Protein AF-A0A2E1Q1R4-F1 (afdb_monomer_lite)

Foldseek 3Di:
DDDDDDDDDDDDDDDDDDDDDDDDQDKAWEAEDEPPQLVCLLVQQAFKAKFLDDAPPDDWDKYWYWYDHDDDDDAPDKDQQTWTFWIWTQPDKDWWDQVNCRNRVHPGDDGSMIIRGIHPIATKGDPHGWMHHDDTDIIGPGVDDDDDDDDPPPPDDDDDDDDPPPDQKDKAADDPSCLVVQLVLCCQQCVVPCCVPPRDDPVVSVVVSVVPDDRVQKIFIGGPNHGFYIWGWDDDDQEIEGADDGGHPVPPPPCSSVVVVLVVLVVSVVVNHKYKYKDFPVPVVVVVSCVVSPWDFPDDDPTITITMDDDDPPPDDD

Secondary structure (DSSP, 8-state):
---------------------PPPP-EEEEEEEETTHHHHHHTTS--EEEESSPPPTT--S-EEEEEESS---STT-EEEEEEEEEEEEEEEEEE--GGGTTTTT-S---TT-EEEEEEEEEE----S-EEEESSEEEEE-TT------SSSSSSS--------TT-S-EEEE--GGGHHHHHHHHHHHHHHHHHHHH---HHHHHHHHHHT--GGGEEEEEETTEEEEEEEEEEETTEEEEEEEEE-GGGTTSSHHHHHHHHHHHHHHHTTPEEEEEEETT-HHHHHHHHHTT-EEEEE-SSEEEEEES--------

pLDDT: mean 77.71, std 22.13, range [20.45, 98.12]

Structure (mmCIF, N/CA/C/O backbone):
data_AF-A0A2E1Q1R4-F1
#
_entry.id   AF-A0A2E1Q1R4-F1
#
loop_
_atom_site.group_PDB
_atom_site.id
_atom_site.type_symbol
_atom_site.label_atom_id
_atom_site.label_alt_id
_atom_site.label_comp_id
_atom_site.label_asym_id
_atom_site.label_entity_id
_atom_site.label_seq_id
_atom_site.pdbx_PDB_ins_code
_atom_site.Cartn_x
_atom_site.Cartn_y
_atom_site.Cartn_z
_atom_site.occupancy
_atom_site.B_iso_or_equiv
_atom_site.auth_seq_id
_atom_site.auth_comp_id
_atom_site.auth_asym_id
_atom_site.auth_atom_id
_atom_site.pdbx_PDB_model_num
ATOM 1 N N . MET A 1 1 ? -1.697 -0.682 36.671 1.00 33.47 1 MET A N 1
ATOM 2 C CA . MET A 1 1 ? -0.495 -1.483 36.984 1.00 33.47 1 MET A CA 1
ATOM 3 C C . MET A 1 1 ? -0.927 -2.912 37.267 1.00 33.47 1 MET A C 1
ATOM 5 O O . MET A 1 1 ? -1.498 -3.128 38.321 1.00 33.47 1 MET A O 1
ATOM 9 N N . GLN A 1 2 ? -0.713 -3.843 36.336 1.00 20.45 2 GLN A N 1
ATOM 10 C CA . GLN A 1 2 ? -0.130 -5.168 36.595 1.00 20.45 2 GLN A CA 1
ATOM 11 C C . GLN A 1 2 ? -0.223 -6.045 35.344 1.00 20.45 2 GLN A C 1
ATOM 13 O O . GLN A 1 2 ? -1.292 -6.335 34.824 1.00 20.45 2 GLN A O 1
ATOM 18 N N . ILE A 1 3 ? 0.962 -6.456 34.914 1.00 24.42 3 ILE A N 1
ATOM 19 C CA . ILE A 1 3 ? 1.255 -7.617 34.086 1.00 24.42 3 ILE A CA 1
ATOM 20 C C . ILE A 1 3 ? 0.929 -8.866 34.925 1.00 24.42 3 ILE A C 1
ATOM 22 O O . ILE A 1 3 ? 1.211 -8.875 36.128 1.00 24.42 3 ILE A O 1
ATOM 26 N N . HIS A 1 4 ? 0.409 -9.933 34.313 1.00 22.77 4 HIS A N 1
ATOM 27 C CA . HIS A 1 4 ? 0.537 -11.281 34.874 1.00 22.77 4 HIS A CA 1
ATOM 28 C C . HIS A 1 4 ? 0.850 -12.320 33.795 1.00 22.77 4 HIS A C 1
ATOM 30 O O . HIS A 1 4 ? 0.216 -12.375 32.746 1.00 22.77 4 HIS A O 1
ATOM 36 N N . ILE A 1 5 ? 1.872 -13.120 34.097 1.00 27.12 5 ILE A N 1
ATOM 37 C CA . ILE A 1 5 ? 2.503 -14.159 33.282 1.00 27.12 5 ILE A CA 1
ATOM 38 C C . ILE A 1 5 ? 2.131 -15.523 33.890 1.00 27.12 5 ILE A C 1
ATOM 40 O O . ILE A 1 5 ? 2.147 -15.669 35.113 1.00 27.12 5 ILE A O 1
ATOM 44 N N . GLY A 1 6 ? 1.914 -16.541 33.049 1.00 21.09 6 GLY A N 1
ATOM 45 C CA . GLY A 1 6 ? 1.923 -17.972 33.409 1.00 21.09 6 GLY A CA 1
ATOM 46 C C . GLY A 1 6 ? 0.583 -18.671 33.135 1.00 21.09 6 GLY A C 1
ATOM 47 O O . GLY A 1 6 ? -0.457 -18.133 33.471 1.00 21.09 6 GLY A O 1
ATOM 48 N N . LYS A 1 7 ? 0.508 -19.898 32.601 1.00 23.61 7 LYS A N 1
ATOM 49 C CA . LYS A 1 7 ? 1.458 -21.019 32.684 1.00 23.61 7 LYS A CA 1
ATOM 50 C C . LYS A 1 7 ? 0.990 -22.202 31.794 1.00 23.61 7 LYS A C 1
ATOM 52 O O . LYS A 1 7 ? -0.208 -22.394 31.643 1.00 23.61 7 LYS A O 1
ATOM 57 N N . ARG A 1 8 ? 1.962 -23.069 31.453 1.00 23.77 8 ARG A N 1
ATOM 58 C CA . ARG A 1 8 ? 1.926 -24.538 31.191 1.00 23.77 8 ARG A CA 1
ATOM 59 C C . ARG A 1 8 ? 1.830 -25.071 29.749 1.00 23.77 8 ARG A C 1
ATOM 61 O O . ARG A 1 8 ? 0.820 -24.967 29.073 1.00 23.77 8 ARG A O 1
ATOM 68 N N . TYR A 1 9 ? 2.908 -25.781 29.403 1.00 24.31 9 TYR A N 1
ATOM 69 C CA . TYR A 1 9 ? 3.020 -26.829 28.392 1.00 24.31 9 TYR A CA 1
ATOM 70 C C . TYR A 1 9 ? 2.041 -27.987 28.644 1.00 24.31 9 TYR A C 1
ATOM 72 O O . TYR A 1 9 ? 1.896 -28.438 29.783 1.00 24.31 9 TYR A O 1
ATOM 80 N N . GLY A 1 10 ? 1.468 -28.510 27.559 1.00 25.05 10 GLY A N 1
ATOM 81 C CA . GLY A 1 10 ? 0.759 -29.785 27.479 1.00 25.05 10 GLY A CA 1
ATOM 82 C C . GLY A 1 10 ? 0.840 -30.320 26.045 1.00 25.05 10 GLY A C 1
ATOM 83 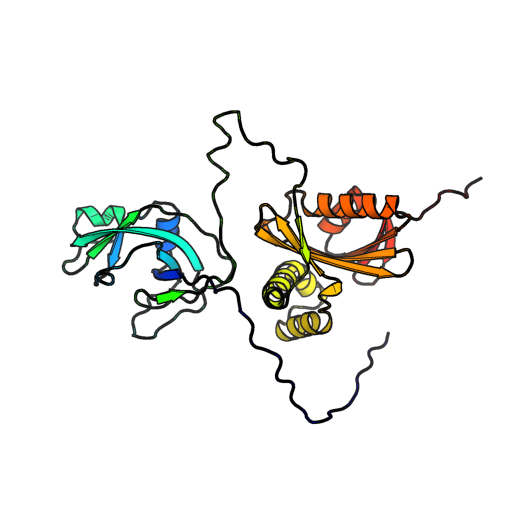O O . GLY A 1 10 ? 0.618 -29.572 25.100 1.00 25.05 10 GLY A O 1
ATOM 84 N N . ASN A 1 11 ? 1.250 -31.579 25.910 1.00 22.41 11 ASN A N 1
ATOM 85 C CA . ASN A 1 11 ? 1.498 -32.308 24.664 1.00 22.41 11 ASN A CA 1
ATOM 86 C C . ASN A 1 11 ? 0.221 -32.661 23.875 1.0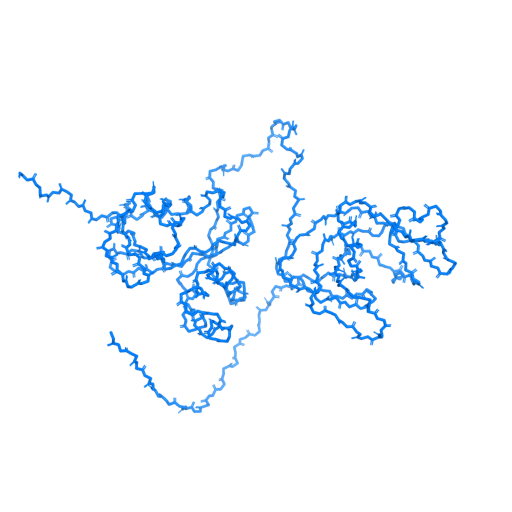0 22.41 11 ASN A C 1
ATOM 88 O O . ASN A 1 11 ? -0.837 -32.831 24.470 1.00 22.41 11 ASN A O 1
ATOM 92 N N . SER A 1 12 ? 0.444 -32.905 22.572 1.00 26.80 12 SER A N 1
ATOM 93 C CA . SER A 1 12 ? -0.227 -33.856 21.656 1.00 26.80 12 SER A CA 1
ATOM 94 C C . SER A 1 12 ? -1.731 -33.706 21.385 1.00 26.80 12 SER A C 1
ATOM 96 O O . SER A 1 12 ? -2.545 -33.952 22.260 1.00 26.80 12 SER A O 1
ATOM 98 N N . GLU A 1 13 ? -2.115 -33.450 20.132 1.00 24.50 13 GLU A N 1
ATOM 99 C CA . GLU A 1 13 ? -2.523 -34.459 19.132 1.00 24.50 13 GLU A CA 1
ATOM 100 C C . GLU A 1 13 ? -2.994 -33.757 17.843 1.00 24.50 13 GLU A C 1
ATOM 102 O O . GLU A 1 13 ? -3.397 -32.595 17.854 1.00 24.50 13 GLU A O 1
ATOM 107 N N . GLY A 1 14 ? -2.830 -34.439 16.708 1.00 28.61 14 GLY A N 1
ATOM 108 C CA . GLY A 1 14 ? -2.994 -33.877 15.373 1.00 28.61 14 GLY A CA 1
ATOM 109 C C . GLY A 1 14 ? -4.435 -33.539 14.995 1.00 28.61 14 GLY A C 1
ATOM 110 O O . GLY A 1 14 ? -5.376 -34.235 15.359 1.00 28.61 14 GLY A O 1
ATOM 111 N N . PHE A 1 15 ? -4.570 -32.510 14.161 1.00 25.53 15 PHE A N 1
ATOM 112 C CA . PHE A 1 15 ? -5.750 -32.291 13.336 1.00 25.53 15 PHE A CA 1
ATOM 113 C C . PHE A 1 15 ? -5.303 -32.154 11.882 1.00 25.53 15 PHE A C 1
ATOM 115 O O . PHE A 1 15 ? -4.688 -31.167 11.488 1.00 25.53 15 PHE A O 1
ATOM 122 N N . ILE A 1 16 ? -5.600 -33.191 11.103 1.00 33.97 16 ILE A N 1
ATOM 123 C CA . ILE A 1 16 ? -5.599 -33.158 9.644 1.00 33.97 16 ILE A CA 1
ATOM 124 C C . ILE A 1 16 ? -6.988 -32.635 9.255 1.00 33.97 16 ILE A C 1
ATOM 126 O O . ILE A 1 16 ? -7.986 -33.323 9.463 1.00 33.97 16 ILE A O 1
ATOM 130 N N . GLY A 1 17 ? -7.048 -31.394 8.772 1.00 28.25 17 GLY A N 1
ATOM 131 C CA . GLY A 1 17 ? -8.226 -30.769 8.160 1.00 28.25 17 GLY A CA 1
ATOM 132 C C . GLY A 1 17 ? -7.993 -30.560 6.659 1.00 28.25 17 GLY A C 1
ATOM 133 O O . GLY A 1 17 ? -6.837 -30.510 6.241 1.00 28.25 17 GLY A O 1
ATOM 134 N N . PRO A 1 18 ? -9.056 -30.514 5.842 1.00 31.44 18 PRO A N 1
ATOM 135 C CA . PRO A 1 18 ? -9.022 -30.957 4.454 1.00 31.44 18 PRO A CA 1
ATOM 136 C C . PRO A 1 18 ? -8.321 -29.965 3.521 1.00 31.44 18 PRO A C 1
ATOM 138 O O . PRO A 1 18 ? -8.512 -28.755 3.613 1.00 31.44 18 PRO A O 1
ATOM 141 N N . GLU A 1 19 ? -7.548 -30.520 2.588 1.00 43.00 19 GLU A N 1
ATOM 142 C CA . GLU A 1 19 ? -7.106 -29.850 1.367 1.00 43.00 19 GLU A CA 1
ATOM 143 C C . GLU A 1 19 ? -8.319 -29.301 0.601 1.00 43.00 19 GLU A C 1
ATOM 145 O O . GLU A 1 19 ? -9.324 -29.997 0.438 1.00 43.00 19 GLU A O 1
ATOM 150 N N . GLY A 1 20 ? -8.228 -28.056 0.126 1.00 30.38 20 GLY A N 1
ATOM 151 C CA . GLY A 1 20 ? -9.322 -27.427 -0.611 1.00 30.38 20 GLY A CA 1
ATOM 152 C C . GLY A 1 20 ? -8.995 -26.040 -1.160 1.00 30.38 20 GLY A C 1
ATOM 153 O O . GLY A 1 20 ? -9.596 -25.065 -0.736 1.00 30.38 20 GLY A O 1
ATOM 154 N N . GLU A 1 21 ? -8.061 -26.005 -2.116 1.00 34.00 21 GLU A N 1
ATOM 155 C CA . GLU A 1 21 ? -7.907 -24.982 -3.170 1.00 34.00 21 GLU A CA 1
ATOM 156 C C . GLU A 1 21 ? -7.459 -23.568 -2.746 1.00 34.00 21 GLU A C 1
ATOM 158 O O . GLU A 1 21 ? -8.229 -22.610 -2.717 1.00 34.00 21 GLU A O 1
ATOM 163 N N . GLY A 1 22 ? -6.147 -23.411 -2.524 1.00 32.84 22 GLY A N 1
ATOM 164 C CA . GLY A 1 22 ? -5.503 -22.097 -2.563 1.00 32.84 22 GLY A CA 1
ATOM 165 C C . GLY A 1 22 ? -5.667 -21.458 -3.946 1.00 32.84 22 GLY A C 1
ATOM 166 O O . GLY A 1 22 ? -5.364 -22.082 -4.969 1.00 32.84 22 GLY A O 1
ATOM 167 N N . LYS A 1 23 ? -6.148 -20.210 -3.987 1.00 39.97 23 LYS A N 1
ATOM 168 C CA . LYS A 1 23 ? -6.134 -19.402 -5.212 1.00 39.97 23 LYS A CA 1
ATOM 169 C C . LYS A 1 23 ? -4.700 -19.357 -5.759 1.00 39.97 23 LYS A C 1
ATOM 171 O O . LYS A 1 23 ? -3.756 -19.221 -4.980 1.00 39.97 23 LYS A O 1
ATOM 176 N N . PRO A 1 24 ? -4.498 -19.482 -7.080 1.00 37.12 24 PRO A N 1
ATOM 177 C CA . PRO A 1 24 ? -3.158 -19.543 -7.637 1.00 37.12 24 PRO A CA 1
ATOM 178 C C . PRO A 1 24 ? -2.435 -18.211 -7.412 1.00 37.12 24 PRO A C 1
ATOM 180 O O . PRO A 1 24 ? -2.848 -17.180 -7.943 1.00 37.12 24 PRO A O 1
ATOM 183 N N . LEU A 1 25 ? -1.339 -18.259 -6.650 1.00 52.53 25 LEU A N 1
ATOM 184 C CA . LEU A 1 25 ? -0.340 -17.193 -6.563 1.00 52.53 25 LEU A CA 1
ATOM 185 C C . LEU A 1 25 ? 0.020 -16.741 -7.985 1.00 52.53 25 LEU A C 1
ATOM 187 O O . LEU A 1 25 ? 0.432 -17.563 -8.815 1.00 52.53 25 LEU A O 1
ATOM 191 N N . MET A 1 26 ? -0.160 -15.453 -8.293 1.00 60.09 26 MET A N 1
ATOM 192 C CA . MET A 1 26 ? 0.209 -14.924 -9.605 1.00 60.09 26 MET A CA 1
ATOM 193 C C . MET A 1 26 ? 1.729 -14.857 -9.717 1.00 60.09 26 MET A C 1
ATOM 195 O O . MET A 1 26 ? 2.380 -13.923 -9.255 1.00 60.09 26 MET A O 1
ATOM 199 N N . LYS A 1 27 ? 2.294 -15.868 -10.371 1.00 78.81 27 LYS A N 1
ATOM 200 C CA . LYS A 1 27 ? 3.712 -15.908 -10.710 1.00 78.81 27 LYS A CA 1
ATOM 201 C C . LYS A 1 27 ? 3.967 -15.142 -11.996 1.00 78.81 27 LYS A C 1
ATOM 203 O O . LYS A 1 27 ? 3.341 -15.412 -13.022 1.00 78.81 27 LYS A O 1
ATOM 208 N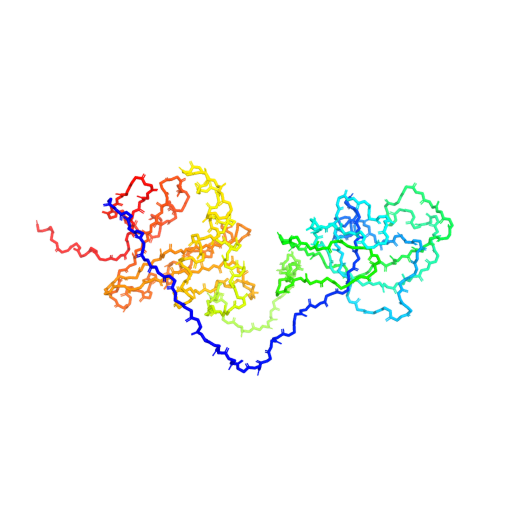 N . TYR A 1 28 ? 4.950 -14.255 -11.961 1.00 87.50 28 TYR A N 1
ATOM 209 C CA . TYR A 1 28 ? 5.414 -13.532 -13.137 1.00 87.50 28 TYR A CA 1
ATOM 210 C C . TYR A 1 28 ? 6.768 -14.066 -13.573 1.00 87.50 28 TYR A C 1
ATOM 212 O O . TYR A 1 28 ? 7.631 -14.367 -12.747 1.00 87.50 28 TYR A O 1
ATOM 220 N N . LYS A 1 29 ? 6.991 -14.147 -14.886 1.00 92.50 29 LYS A N 1
ATOM 221 C CA . LYS A 1 29 ? 8.361 -14.253 -15.383 1.00 92.50 29 LYS A CA 1
ATOM 222 C C . LYS A 1 29 ? 9.045 -12.914 -15.152 1.00 92.50 29 LYS A C 1
ATOM 224 O O . LYS A 1 29 ? 8.480 -11.878 -15.487 1.00 92.50 29 LYS A O 1
ATOM 229 N N . ALA A 1 30 ? 10.239 -12.939 -14.583 1.00 94.62 30 ALA A N 1
ATOM 230 C CA . ALA A 1 30 ? 10.954 -11.755 -14.150 1.00 94.62 30 ALA A CA 1
ATOM 231 C C . ALA A 1 30 ? 12.363 -11.691 -14.730 1.00 94.62 30 ALA A C 1
ATOM 233 O O . ALA A 1 30 ? 12.970 -12.714 -15.047 1.00 94.62 30 ALA A O 1
ATOM 234 N N . LEU A 1 31 ? 12.871 -10.467 -14.850 1.00 96.31 31 LEU A N 1
ATOM 235 C CA . LEU A 1 31 ? 14.230 -10.151 -15.251 1.00 96.31 31 LEU A CA 1
ATOM 236 C C . LEU A 1 31 ? 14.806 -9.114 -14.287 1.00 96.31 31 LEU A C 1
ATOM 238 O O . LEU A 1 31 ? 14.253 -8.023 -14.133 1.00 96.31 31 LEU A O 1
ATOM 242 N N . SER A 1 32 ? 15.945 -9.439 -13.673 1.00 96.25 32 SER A N 1
ATOM 243 C CA . SER A 1 32 ? 16.652 -8.489 -12.814 1.00 96.25 32 SER A CA 1
ATOM 244 C C . SER A 1 32 ? 17.540 -7.536 -13.609 1.00 96.25 32 SER A C 1
ATOM 246 O O . SER A 1 32 ? 18.320 -7.976 -14.462 1.00 96.25 32 SER A O 1
ATOM 248 N N . VAL A 1 33 ? 17.462 -6.241 -13.307 1.00 94.38 33 VAL A N 1
ATOM 249 C CA . VAL A 1 33 ? 18.292 -5.163 -13.867 1.00 94.38 33 VAL A CA 1
ATOM 250 C C . VAL A 1 33 ? 18.935 -4.353 -12.741 1.00 94.38 33 VAL A C 1
ATOM 252 O O . VAL A 1 33 ? 18.364 -4.212 -11.665 1.00 94.38 33 VAL A O 1
ATOM 255 N N . VAL A 1 34 ? 20.117 -3.786 -12.983 1.00 86.94 34 VAL A N 1
ATOM 256 C CA . VAL A 1 34 ? 20.818 -2.996 -11.959 1.00 86.94 34 VAL A CA 1
ATOM 257 C C . VAL A 1 34 ? 20.370 -1.536 -11.999 1.00 86.94 34 VAL A C 1
ATOM 259 O O . VAL A 1 34 ? 20.310 -0.937 -13.074 1.00 86.94 34 VAL A O 1
ATOM 262 N N . TYR A 1 35 ? 20.103 -0.944 -10.835 1.00 84.69 35 TYR A N 1
ATOM 263 C CA . TYR A 1 35 ? 19.777 0.473 -10.695 1.00 84.69 35 TYR A CA 1
ATOM 264 C C . TYR A 1 35 ? 20.824 1.371 -11.383 1.00 84.69 35 TYR A C 1
ATOM 266 O O . TYR A 1 35 ? 22.027 1.149 -11.205 1.00 84.69 35 TYR A O 1
ATOM 274 N N . PRO A 1 36 ? 20.416 2.409 -12.143 1.00 90.94 36 PRO A N 1
ATOM 275 C CA . PRO A 1 36 ? 19.046 2.913 -12.333 1.00 90.94 36 PRO A CA 1
ATOM 276 C C . PRO A 1 36 ? 18.339 2.387 -13.600 1.00 90.94 36 PRO A C 1
ATOM 278 O O . PRO A 1 36 ? 17.463 3.062 -14.145 1.00 90.94 36 PRO A O 1
ATOM 281 N N . ALA A 1 37 ? 18.762 1.252 -14.167 1.00 87.69 37 ALA A N 1
ATOM 282 C CA . ALA A 1 37 ? 18.228 0.775 -15.445 1.00 87.69 37 ALA A CA 1
ATOM 283 C C . ALA A 1 37 ? 16.732 0.431 -15.375 1.00 87.69 37 ALA A C 1
ATOM 285 O O . ALA A 1 37 ? 16.014 0.685 -16.339 1.00 87.69 37 ALA A O 1
ATOM 286 N N . GLY A 1 38 ? 16.254 -0.088 -14.243 1.00 91.50 38 GLY A N 1
ATOM 287 C CA . GLY A 1 38 ? 14.844 -0.402 -14.031 1.00 91.50 38 GLY A CA 1
ATOM 288 C C . GLY A 1 38 ? 13.972 0.850 -13.996 1.00 91.50 38 GLY A C 1
ATOM 289 O O . GLY A 1 38 ? 12.974 0.906 -14.712 1.00 91.50 38 GLY A O 1
ATOM 290 N N . GLN A 1 39 ? 14.391 1.897 -13.276 1.00 86.38 39 GLN A N 1
ATOM 291 C CA . GLN A 1 39 ? 13.703 3.201 -13.297 1.00 86.38 39 GLN A CA 1
ATOM 292 C C . GLN A 1 39 ? 13.667 3.820 -14.699 1.00 86.38 39 GLN A C 1
ATOM 294 O O . GLN A 1 39 ? 12.667 4.413 -15.114 1.00 86.38 39 GLN A O 1
ATOM 299 N N . LYS A 1 40 ? 14.761 3.690 -15.458 1.00 86.06 40 LYS A N 1
ATOM 300 C CA . LYS A 1 40 ? 14.824 4.181 -16.841 1.00 86.06 40 LYS A CA 1
ATOM 301 C C . LYS A 1 40 ? 13.878 3.413 -17.760 1.00 86.06 40 LYS A C 1
ATOM 303 O O . LYS A 1 40 ? 13.274 4.031 -18.630 1.00 86.06 40 LYS A O 1
ATOM 308 N N . ILE A 1 41 ? 13.722 2.103 -17.559 1.00 96.12 41 ILE A N 1
ATOM 309 C CA . ILE A 1 41 ? 12.720 1.307 -18.277 1.00 96.12 41 ILE A CA 1
ATOM 310 C C . ILE A 1 41 ? 11.321 1.784 -17.895 1.00 96.12 41 ILE A C 1
ATOM 312 O O . ILE A 1 41 ? 10.564 2.167 -18.778 1.00 96.12 41 ILE A O 1
ATOM 316 N N . ALA A 1 42 ? 11.006 1.854 -16.598 1.00 90.62 42 ALA A N 1
ATOM 317 C CA . ALA A 1 42 ? 9.693 2.269 -16.106 1.00 90.62 42 ALA A CA 1
ATOM 318 C C . ALA A 1 42 ? 9.285 3.671 -16.599 1.00 90.62 42 ALA A C 1
ATOM 320 O O . ALA A 1 42 ? 8.143 3.891 -16.973 1.00 90.62 42 ALA A O 1
ATOM 321 N N . SER A 1 43 ? 10.219 4.620 -16.675 1.00 82.75 43 SER A N 1
ATOM 322 C CA . SER A 1 43 ? 9.959 5.973 -17.198 1.00 82.75 43 SER A CA 1
ATOM 323 C C . SER A 1 43 ? 9.967 6.084 -18.731 1.00 82.75 43 SER A C 1
ATOM 325 O O . SER A 1 43 ? 9.766 7.177 -19.260 1.00 82.75 43 SER A O 1
ATOM 327 N N . GLY A 1 44 ? 10.232 4.992 -19.456 1.00 89.25 44 GLY A N 1
ATOM 328 C CA . GLY A 1 44 ? 10.339 4.973 -20.918 1.00 89.25 44 GLY A CA 1
ATOM 329 C C . GLY A 1 44 ? 11.629 5.585 -21.480 1.00 89.25 44 GLY A C 1
ATOM 330 O O . GLY A 1 44 ? 11.769 5.700 -22.694 1.00 89.25 44 GLY A O 1
ATOM 331 N N . GLN A 1 45 ? 12.587 5.965 -20.630 1.00 88.38 45 GLN A N 1
ATOM 332 C CA . GLN A 1 45 ? 13.893 6.498 -21.044 1.00 88.38 45 GLN A CA 1
ATOM 333 C C . GLN A 1 45 ? 14.820 5.423 -21.627 1.00 88.38 45 GLN A C 1
ATOM 335 O O . GLN A 1 45 ? 15.705 5.737 -22.419 1.00 88.38 45 GLN A O 1
ATOM 340 N N . LYS A 1 46 ? 14.639 4.164 -21.217 1.00 96.12 46 LYS A N 1
ATOM 341 C CA . LYS A 1 46 ? 15.355 2.995 -21.734 1.00 96.12 46 LYS A CA 1
ATOM 342 C C . LYS A 1 46 ? 14.347 2.041 -22.361 1.00 96.12 46 LYS A C 1
ATOM 344 O O . LYS A 1 46 ? 13.510 1.478 -21.664 1.0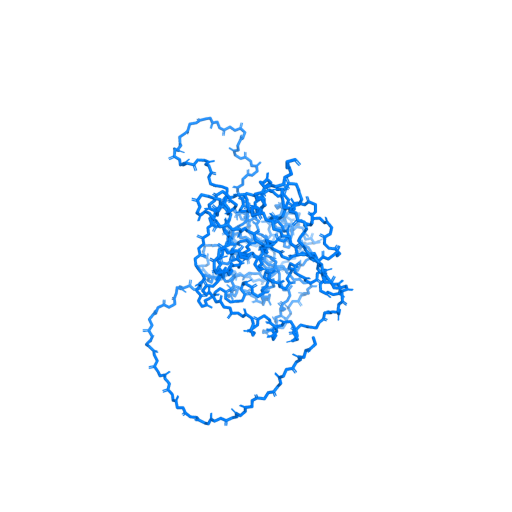0 96.12 46 LYS A O 1
ATOM 349 N N . THR A 1 47 ? 14.447 1.850 -23.669 1.00 97.25 47 THR A N 1
ATOM 350 C CA . THR A 1 47 ? 13.508 1.037 -24.460 1.00 97.25 47 THR A CA 1
ATOM 351 C C . THR A 1 47 ? 14.139 -0.243 -25.001 1.00 97.25 47 THR A C 1
ATOM 353 O O . THR A 1 47 ? 13.431 -1.112 -25.503 1.00 97.25 47 THR A O 1
ATOM 356 N N . ILE A 1 48 ? 15.461 -0.395 -24.870 1.00 97.75 48 ILE A N 1
ATOM 357 C CA . ILE A 1 48 ? 16.185 -1.625 -25.207 1.00 97.75 48 ILE A CA 1
ATOM 358 C C . ILE A 1 48 ? 16.893 -2.156 -23.967 1.00 97.75 48 ILE A C 1
ATOM 360 O O . ILE A 1 48 ? 17.626 -1.425 -23.300 1.00 97.75 48 ILE A O 1
ATOM 364 N N . GLU A 1 49 ? 16.727 -3.442 -23.675 1.00 97.31 49 GLU A N 1
ATOM 365 C CA . GLU A 1 49 ? 17.563 -4.153 -22.711 1.00 97.31 49 GLU A CA 1
ATOM 366 C C . GLU A 1 49 ? 18.645 -4.968 -23.425 1.00 97.31 49 GLU A C 1
ATOM 368 O O . GLU A 1 49 ? 18.369 -5.649 -24.408 1.00 97.31 49 GLU A O 1
ATOM 373 N N . VAL A 1 50 ? 19.891 -4.880 -22.953 1.00 92.81 50 VAL A N 1
ATOM 374 C CA . VAL A 1 50 ? 21.044 -5.519 -23.609 1.00 92.81 50 VAL A CA 1
ATOM 375 C C . VAL A 1 50 ? 21.481 -6.722 -22.791 1.00 92.81 50 VAL A C 1
ATOM 377 O O . VAL A 1 50 ? 21.799 -6.596 -21.607 1.00 92.81 50 VAL A O 1
ATOM 380 N N . ARG A 1 51 ? 21.515 -7.900 -23.417 1.00 92.31 51 ARG A N 1
ATOM 381 C CA . ARG A 1 51 ? 21.905 -9.159 -22.765 1.00 92.31 51 ARG A CA 1
ATOM 382 C C . ARG A 1 51 ? 22.887 -9.933 -23.626 1.00 92.31 51 ARG A C 1
ATOM 384 O O . ARG A 1 51 ? 22.78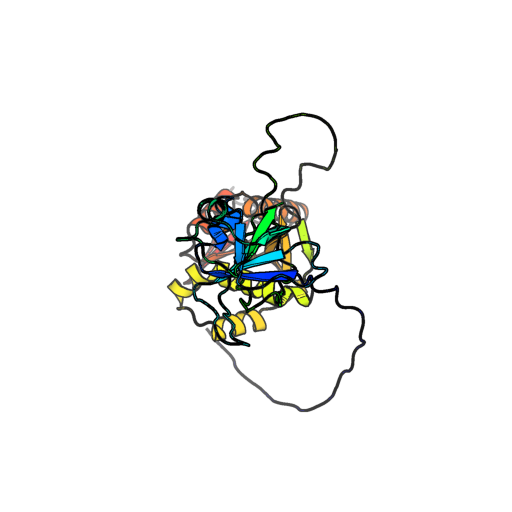9 -9.930 -24.844 1.00 92.31 51 ARG A O 1
ATOM 391 N N . SER A 1 52 ? 23.810 -10.649 -22.992 1.00 87.62 52 SER A N 1
ATOM 392 C CA . SER A 1 52 ? 24.734 -11.572 -23.671 1.00 87.62 52 SER A CA 1
ATOM 393 C C . SER A 1 52 ? 24.076 -12.904 -24.061 1.00 87.62 52 SER A C 1
ATOM 395 O O . SER A 1 52 ? 24.753 -13.852 -24.450 1.00 87.62 52 SER A O 1
ATOM 397 N N . TRP A 1 53 ? 22.757 -13.008 -23.902 1.00 87.62 53 TRP A N 1
ATOM 398 C CA . TRP A 1 53 ? 21.981 -14.220 -24.117 1.00 87.62 53 TRP A CA 1
ATOM 399 C C . TRP A 1 53 ? 20.587 -13.879 -24.650 1.00 87.62 53 TRP A C 1
ATOM 401 O O . TRP A 1 53 ? 20.062 -12.780 -24.445 1.00 87.62 53 TRP A O 1
ATOM 411 N N . MET A 1 54 ? 20.000 -14.837 -25.363 1.00 84.81 54 MET A N 1
ATOM 412 C CA . MET A 1 54 ? 18.645 -14.748 -25.907 1.00 84.81 54 MET A CA 1
ATOM 413 C C . MET A 1 54 ? 17.634 -15.308 -24.902 1.00 84.81 54 MET A C 1
ATOM 415 O O . MET A 1 54 ? 17.952 -16.291 -24.229 1.00 84.81 54 MET A O 1
ATOM 419 N N . PRO A 1 55 ? 16.406 -14.765 -24.822 1.00 83.81 55 PRO A N 1
ATOM 420 C CA . PRO A 1 55 ? 15.371 -15.365 -23.991 1.00 83.81 55 PRO A CA 1
ATOM 421 C C . PRO A 1 55 ? 15.025 -16.780 -24.493 1.00 83.81 55 PRO A C 1
ATOM 423 O O . PRO A 1 55 ? 15.357 -17.139 -25.629 1.00 83.81 55 PRO A O 1
ATOM 426 N N . PRO A 1 56 ? 14.321 -17.594 -23.685 1.00 79.75 56 PRO A N 1
ATOM 427 C CA . PRO A 1 56 ? 13.805 -18.882 -24.134 1.00 79.75 56 PRO A CA 1
ATOM 428 C C . PRO A 1 56 ? 13.042 -18.755 -25.462 1.00 79.75 56 PRO A C 1
ATOM 430 O O . PRO A 1 56 ? 12.278 -17.812 -25.653 1.00 79.75 56 PRO A O 1
ATOM 433 N N . LYS A 1 57 ? 13.218 -19.730 -26.365 1.00 65.88 57 LYS A N 1
ATOM 434 C CA . LYS A 1 57 ? 12.752 -19.702 -27.771 1.00 65.88 57 LYS A CA 1
ATOM 435 C C . LYS A 1 57 ? 11.267 -19.344 -27.972 1.00 65.88 57 LYS A C 1
ATOM 437 O O . LYS A 1 57 ? 10.903 -18.879 -29.045 1.00 65.88 57 LYS A O 1
ATOM 442 N N . TYR A 1 58 ? 10.428 -19.553 -26.958 1.00 65.38 58 TYR A N 1
ATOM 443 C CA . TYR A 1 58 ? 8.985 -19.289 -26.983 1.00 65.38 58 TYR A CA 1
ATOM 444 C C . TYR A 1 58 ? 8.535 -18.365 -25.846 1.00 65.38 58 TYR A C 1
ATOM 446 O O . TYR A 1 58 ? 7.422 -18.498 -25.343 1.00 65.38 58 TYR A O 1
ATOM 454 N N . PHE A 1 59 ? 9.403 -17.458 -25.390 1.00 74.69 59 PHE A N 1
ATOM 455 C CA . PHE A 1 59 ? 9.004 -16.475 -24.392 1.00 74.69 59 PHE A CA 1
ATOM 456 C C . PHE A 1 59 ? 7.916 -15.553 -24.960 1.00 74.69 59 PHE A C 1
ATOM 458 O O . PHE A 1 59 ? 8.109 -14.907 -25.988 1.00 74.69 59 PHE A O 1
ATOM 465 N N . SER A 1 60 ? 6.779 -15.487 -24.275 1.00 76.44 60 SER A N 1
ATOM 466 C CA . SER A 1 60 ? 5.655 -14.622 -24.622 1.00 76.44 60 SER A CA 1
ATOM 467 C C . SER A 1 60 ? 4.934 -14.182 -23.358 1.00 76.44 60 SER A C 1
ATOM 469 O O . SER A 1 60 ? 4.890 -14.937 -22.386 1.00 76.44 60 SER A O 1
ATOM 471 N N . GLY A 1 61 ? 4.302 -13.015 -23.409 1.00 84.44 61 GLY A N 1
ATOM 472 C CA . GLY A 1 61 ? 3.558 -12.460 -22.285 1.00 84.44 61 GLY A CA 1
ATOM 473 C C . GLY A 1 61 ? 4.353 -11.408 -21.524 1.00 84.44 61 GLY A C 1
ATOM 474 O O . GLY A 1 61 ? 5.341 -10.866 -22.024 1.00 84.44 61 GLY A O 1
ATOM 475 N N . ASP A 1 62 ? 3.860 -11.095 -20.334 1.00 90.50 62 ASP A N 1
ATOM 476 C CA . ASP A 1 62 ? 4.391 -10.014 -19.518 1.00 90.50 62 ASP A CA 1
ATOM 477 C C . ASP A 1 62 ? 5.683 -10.450 -18.812 1.00 90.50 62 ASP A C 1
ATOM 479 O O . ASP A 1 62 ? 5.785 -11.553 -18.271 1.00 90.50 62 ASP A O 1
ATOM 483 N N . LEU A 1 63 ? 6.671 -9.559 -18.819 1.00 93.44 63 LEU A N 1
ATOM 484 C CA . LEU A 1 63 ? 7.945 -9.698 -18.134 1.00 93.44 63 LEU A CA 1
ATOM 485 C C . LEU A 1 63 ? 8.027 -8.651 -17.023 1.00 93.44 63 LEU A C 1
ATOM 487 O O . LEU A 1 63 ? 7.969 -7.448 -17.278 1.00 93.44 63 LEU A O 1
ATOM 491 N N . LEU A 1 64 ? 8.186 -9.115 -15.791 1.00 94.12 64 LEU A N 1
ATOM 492 C CA . LEU A 1 64 ? 8.418 -8.274 -14.631 1.00 94.12 64 LEU A CA 1
ATOM 493 C C . LEU A 1 64 ? 9.865 -7.782 -14.611 1.00 94.12 64 LEU A C 1
ATOM 495 O O . LEU A 1 64 ? 10.804 -8.574 -14.601 1.00 94.12 64 LEU A O 1
ATOM 499 N N . ILE A 1 65 ? 10.052 -6.473 -14.545 1.00 96.12 65 ILE A N 1
ATOM 500 C CA . ILE A 1 65 ? 11.357 -5.858 -14.331 1.00 96.12 65 ILE A CA 1
ATOM 501 C C . ILE A 1 65 ? 11.558 -5.678 -12.832 1.00 96.12 65 ILE A C 1
ATOM 503 O O . ILE A 1 65 ? 10.824 -4.928 -12.184 1.00 96.12 65 ILE A O 1
ATOM 507 N N . VAL A 1 66 ? 12.566 -6.366 -12.299 1.00 94.88 66 VAL A N 1
ATOM 508 C CA . VAL A 1 66 ? 12.996 -6.252 -10.903 1.00 94.88 66 VAL A CA 1
ATOM 509 C C . VAL A 1 66 ? 14.324 -5.510 -10.876 1.00 94.88 66 VAL A C 1
ATOM 511 O O . VAL A 1 66 ? 15.312 -5.947 -11.453 1.00 94.88 66 VAL A O 1
ATOM 514 N N . GLU A 1 67 ? 14.360 -4.356 -10.235 1.00 94.12 67 GLU A N 1
ATOM 515 C CA . GLU A 1 67 ? 15.558 -3.547 -10.092 1.00 94.12 67 GLU A CA 1
ATOM 516 C C . GLU A 1 67 ? 16.284 -3.871 -8.789 1.00 94.12 67 GLU A C 1
ATOM 518 O O . GLU A 1 67 ? 15.669 -3.934 -7.729 1.00 94.12 67 GLU A O 1
ATOM 523 N N . ASN A 1 68 ? 17.599 -4.052 -8.847 1.00 90.38 68 ASN A N 1
ATOM 524 C CA . ASN A 1 68 ? 18.424 -4.265 -7.665 1.00 90.38 68 ASN A CA 1
ATOM 525 C C . ASN A 1 68 ? 19.723 -3.441 -7.731 1.00 90.38 68 ASN A C 1
ATOM 527 O O . ASN A 1 68 ? 20.044 -2.842 -8.755 1.00 90.38 68 ASN A O 1
ATOM 531 N N . HIS A 1 69 ? 20.491 -3.374 -6.642 1.00 82.94 69 HIS A N 1
ATOM 532 C CA . HIS A 1 69 ? 21.642 -2.456 -6.546 1.00 82.94 69 HIS A CA 1
ATOM 533 C C . HIS A 1 69 ? 23.001 -3.089 -6.882 1.00 82.94 69 HIS A C 1
ATOM 535 O O . HIS A 1 69 ? 24.033 -2.423 -6.781 1.00 82.94 69 HIS A O 1
ATOM 541 N N . ARG A 1 70 ? 23.035 -4.362 -7.300 1.00 80.00 70 ARG A N 1
ATOM 542 C CA . ARG A 1 70 ? 24.285 -5.067 -7.624 1.00 80.00 70 ARG A CA 1
ATOM 543 C C . ARG A 1 70 ? 24.160 -5.994 -8.826 1.00 80.00 70 ARG A C 1
ATOM 545 O O . ARG A 1 70 ? 23.115 -6.580 -9.077 1.00 80.00 70 ARG A O 1
ATOM 552 N N . PHE A 1 71 ? 25.266 -6.205 -9.530 1.00 75.12 71 PHE A N 1
ATOM 553 C CA . PHE A 1 71 ? 25.323 -7.214 -10.587 1.00 75.12 71 PHE A CA 1
ATOM 554 C C . PHE A 1 71 ? 25.361 -8.619 -9.989 1.00 75.12 71 PHE A C 1
ATOM 556 O O . PHE A 1 71 ? 26.314 -8.947 -9.288 1.00 75.12 71 PHE A O 1
ATOM 563 N N . LEU A 1 72 ? 24.383 -9.451 -10.343 1.00 82.75 72 LEU A N 1
ATOM 564 C CA . LEU A 1 72 ? 24.375 -10.880 -10.030 1.00 82.75 72 LEU A CA 1
ATOM 565 C C . LEU A 1 72 ? 25.205 -11.612 -11.092 1.00 82.75 72 LEU A C 1
ATOM 567 O O . LEU A 1 72 ? 24.800 -11.682 -12.254 1.00 82.75 72 LEU A O 1
ATOM 571 N N . ARG A 1 73 ? 26.392 -12.113 -10.744 1.00 78.81 73 ARG A N 1
ATOM 572 C CA . ARG A 1 73 ? 27.401 -12.647 -11.682 1.00 78.81 73 ARG A CA 1
ATOM 573 C C . ARG A 1 73 ? 27.497 -14.166 -11.669 1.00 78.81 73 ARG A C 1
ATOM 575 O O . ARG A 1 73 ? 27.768 -14.747 -12.719 1.00 78.81 73 ARG A O 1
ATOM 582 N N . MET A 1 74 ? 27.288 -14.797 -10.518 1.00 78.50 74 MET A N 1
ATOM 583 C CA . MET A 1 74 ? 27.452 -16.245 -10.371 1.00 78.50 74 MET A CA 1
ATOM 584 C C . MET A 1 74 ? 26.108 -16.972 -10.470 1.00 78.50 74 MET A C 1
ATOM 586 O O . MET A 1 74 ? 25.115 -16.455 -9.960 1.00 78.50 74 MET A O 1
ATOM 590 N N . PRO A 1 75 ? 26.038 -18.168 -11.084 1.00 78.31 75 PRO A N 1
ATOM 591 C CA . PRO A 1 75 ? 24.824 -18.984 -11.068 1.00 78.31 75 PRO A CA 1
ATOM 592 C C . PRO A 1 75 ? 24.275 -19.166 -9.644 1.00 78.31 75 PRO A C 1
ATOM 594 O O . PRO A 1 75 ? 25.033 -19.451 -8.721 1.00 78.31 75 PRO A O 1
ATOM 597 N N . GLY A 1 76 ? 22.964 -18.984 -9.472 1.00 78.00 76 GLY A N 1
ATOM 598 C CA . GLY A 1 76 ? 22.292 -19.080 -8.170 1.00 78.00 76 GLY A CA 1
ATOM 599 C C . GLY A 1 76 ? 22.412 -17.843 -7.272 1.00 78.00 76 GLY A C 1
ATOM 600 O O . GLY A 1 76 ? 21.816 -17.824 -6.200 1.00 78.00 76 GLY A O 1
ATOM 601 N N . GLU A 1 77 ? 23.140 -16.803 -7.687 1.00 80.69 77 GLU A N 1
ATOM 602 C CA . GLU A 1 77 ? 23.206 -15.545 -6.942 1.00 80.69 77 GLU A CA 1
ATOM 603 C C . GLU A 1 77 ? 21.865 -14.802 -6.991 1.00 80.69 77 GLU A C 1
ATOM 605 O O . GLU A 1 77 ? 21.270 -14.620 -8.058 1.00 80.69 77 GLU A O 1
ATOM 610 N N . THR A 1 78 ? 21.417 -14.348 -5.823 1.00 88.31 78 THR A N 1
ATOM 611 C CA . THR A 1 78 ? 20.165 -13.615 -5.636 1.00 88.31 78 THR A CA 1
ATOM 612 C C . THR A 1 78 ? 20.391 -12.336 -4.839 1.00 88.31 78 THR A C 1
ATOM 614 O O . THR A 1 78 ? 21.432 -12.149 -4.209 1.00 88.31 78 THR A O 1
ATOM 617 N N . ASP A 1 79 ? 19.421 -11.433 -4.860 1.00 81.69 79 ASP A N 1
ATOM 618 C CA . ASP A 1 79 ? 19.358 -10.255 -4.002 1.00 81.69 79 ASP A CA 1
ATOM 619 C C . ASP A 1 79 ? 17.930 -10.115 -3.467 1.00 81.69 79 ASP A C 1
ATOM 621 O O . ASP A 1 79 ? 16.972 -10.000 -4.227 1.00 81.69 79 ASP A O 1
ATOM 625 N N . THR A 1 80 ? 17.784 -10.181 -2.146 1.00 84.38 80 THR A N 1
ATOM 626 C CA . THR A 1 80 ? 16.486 -10.142 -1.458 1.00 84.38 80 THR A CA 1
ATOM 627 C C . THR A 1 80 ? 15.894 -8.736 -1.381 1.00 84.38 80 THR A C 1
ATOM 629 O O . THR A 1 80 ? 14.762 -8.591 -0.939 1.00 84.38 80 THR A O 1
ATOM 632 N N . HIS A 1 81 ? 16.639 -7.708 -1.802 1.00 80.94 81 HIS A N 1
ATOM 633 C CA . HIS A 1 81 ? 16.217 -6.305 -1.784 1.00 80.94 81 HIS A CA 1
ATOM 634 C C . HIS A 1 81 ? 15.908 -5.771 -3.191 1.00 80.94 81 HIS A C 1
ATOM 636 O O . HIS A 1 81 ? 16.023 -4.569 -3.444 1.00 80.94 81 HIS A O 1
ATOM 642 N N . GLY A 1 82 ? 15.564 -6.651 -4.134 1.00 87.69 82 GLY A N 1
ATOM 643 C CA . GLY A 1 82 ? 15.074 -6.225 -5.440 1.00 87.69 82 GLY A CA 1
ATOM 644 C C . GLY A 1 82 ? 13.731 -5.503 -5.318 1.00 87.69 82 GLY A C 1
ATOM 645 O O . GLY A 1 82 ? 12.974 -5.712 -4.375 1.00 87.69 82 GLY A O 1
ATOM 646 N N . HIS A 1 83 ? 13.428 -4.634 -6.271 1.00 88.50 83 HIS A N 1
ATOM 647 C CA . HIS A 1 83 ? 12.199 -3.851 -6.313 1.00 88.50 83 HIS A CA 1
ATOM 648 C C . HIS A 1 83 ? 11.544 -4.040 -7.671 1.00 88.50 83 HIS A C 1
ATOM 650 O O . HIS A 1 83 ? 12.165 -3.807 -8.703 1.00 88.50 83 HIS A O 1
ATOM 656 N N . ALA A 1 84 ? 10.288 -4.465 -7.701 1.00 91.44 84 ALA A N 1
ATOM 657 C CA . ALA A 1 84 ? 9.558 -4.554 -8.956 1.00 91.44 84 ALA A CA 1
ATOM 658 C C . ALA A 1 84 ? 9.164 -3.145 -9.438 1.00 91.44 84 ALA A C 1
ATOM 660 O O . ALA A 1 84 ? 8.561 -2.381 -8.680 1.00 91.44 84 ALA A O 1
ATOM 661 N N . VAL A 1 85 ? 9.529 -2.798 -10.679 1.00 90.88 85 VAL A N 1
ATOM 662 C CA . VAL A 1 85 ? 9.443 -1.416 -11.207 1.00 90.88 85 VAL A CA 1
ATOM 663 C C . VAL A 1 85 ? 8.650 -1.273 -12.504 1.00 90.88 85 VAL A C 1
ATOM 665 O O . VAL A 1 85 ? 8.101 -0.204 -12.763 1.00 90.88 85 VAL A O 1
ATOM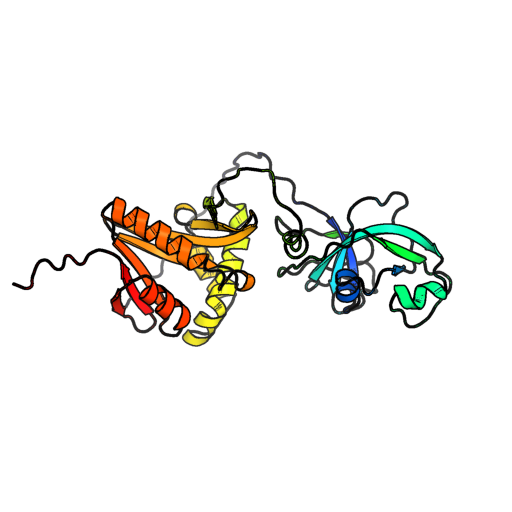 668 N N . ALA A 1 86 ? 8.545 -2.324 -13.321 1.00 93.06 86 ALA A N 1
ATOM 669 C CA . ALA A 1 86 ? 7.650 -2.330 -14.481 1.00 93.06 86 ALA A CA 1
ATOM 670 C C . ALA A 1 86 ? 7.182 -3.746 -14.847 1.00 93.06 86 ALA A C 1
ATOM 672 O O . ALA A 1 86 ? 7.903 -4.714 -14.619 1.00 93.06 86 ALA A O 1
ATOM 673 N N . LEU A 1 87 ? 6.017 -3.857 -15.482 1.00 92.75 87 LEU A N 1
ATOM 674 C CA . LEU A 1 87 ? 5.696 -4.952 -16.399 1.00 92.75 87 LEU A CA 1
ATOM 675 C C . LEU A 1 87 ? 5.973 -4.472 -17.826 1.00 92.75 87 LEU A C 1
ATOM 677 O O . LEU A 1 87 ? 5.611 -3.354 -18.182 1.00 92.75 87 LEU A O 1
ATOM 681 N N . VAL A 1 88 ? 6.617 -5.300 -18.641 1.00 94.81 88 VAL A N 1
ATOM 682 C CA . VAL A 1 88 ? 6.928 -4.995 -20.047 1.00 94.81 88 VAL A CA 1
ATOM 683 C C . VAL A 1 88 ? 6.638 -6.202 -20.930 1.00 94.81 88 VAL A C 1
ATOM 685 O O . VAL A 1 88 ? 6.453 -7.313 -20.436 1.00 94.81 88 VAL A O 1
ATOM 688 N N . ARG A 1 89 ? 6.659 -6.020 -22.247 1.00 92.75 89 ARG A N 1
ATOM 689 C CA . ARG A 1 89 ? 6.695 -7.115 -23.223 1.00 92.75 89 ARG A CA 1
ATOM 690 C C . ARG A 1 89 ? 7.951 -7.030 -24.070 1.00 92.75 89 ARG A C 1
ATOM 692 O O . ARG A 1 89 ? 8.441 -5.943 -24.361 1.00 92.75 89 ARG A O 1
ATOM 699 N N . ILE A 1 90 ? 8.470 -8.187 -24.470 1.00 93.44 90 ILE A N 1
ATOM 700 C CA . ILE A 1 90 ? 9.566 -8.259 -25.438 1.00 93.44 90 ILE A CA 1
ATOM 701 C C . ILE A 1 90 ? 8.944 -8.261 -26.831 1.00 93.44 90 ILE A C 1
ATOM 703 O O . ILE A 1 90 ? 8.372 -9.265 -27.253 1.00 93.44 90 ILE A O 1
ATOM 707 N N . ARG A 1 91 ? 9.076 -7.146 -27.548 1.00 91.12 91 ARG A N 1
ATOM 708 C CA . ARG A 1 91 ? 8.585 -7.003 -28.923 1.00 91.12 91 ARG A CA 1
ATOM 709 C C . ARG A 1 91 ? 9.407 -7.837 -29.896 1.00 91.12 91 ARG A C 1
ATOM 711 O O . ARG A 1 91 ? 8.878 -8.518 -30.773 1.00 91.12 91 ARG A O 1
ATOM 718 N N . LYS A 1 92 ? 10.730 -7.717 -29.783 1.00 92.88 92 LYS A N 1
ATOM 719 C CA . LYS A 1 92 ? 11.696 -8.313 -30.705 1.00 92.88 92 LYS A CA 1
ATOM 720 C C . LYS A 1 92 ? 13.037 -8.506 -30.013 1.00 92.88 92 LYS A C 1
ATOM 722 O O . LYS A 1 92 ? 13.459 -7.666 -29.224 1.00 92.88 92 LYS A O 1
ATOM 727 N N . VAL A 1 93 ? 13.720 -9.592 -30.366 1.00 94.25 93 VAL A N 1
ATOM 728 C CA . VAL A 1 93 ? 15.126 -9.814 -30.016 1.00 94.25 93 VAL A CA 1
ATOM 729 C C . VAL A 1 93 ? 15.941 -9.896 -31.295 1.00 94.25 93 VAL A C 1
ATOM 731 O O . VAL A 1 93 ? 15.558 -10.591 -32.237 1.00 94.25 93 VAL A O 1
ATOM 734 N N . ARG A 1 94 ? 17.049 -9.163 -31.343 1.00 95.50 94 ARG A N 1
ATOM 735 C CA . ARG A 1 94 ? 17.990 -9.140 -32.471 1.00 95.50 94 ARG A CA 1
ATOM 736 C C . ARG A 1 94 ? 19.403 -8.873 -31.973 1.00 95.50 94 ARG A C 1
ATOM 738 O O . ARG A 1 94 ? 19.592 -8.581 -30.796 1.00 95.50 94 ARG A O 1
ATOM 745 N N . GLU A 1 95 ? 20.384 -8.975 -32.859 1.00 97.00 95 GLU A N 1
ATOM 746 C CA . GLU A 1 95 ? 21.758 -8.580 -32.545 1.00 97.00 95 GLU A CA 1
ATOM 747 C C . GLU A 1 95 ? 21.811 -7.114 -32.091 1.00 97.00 95 GLU A C 1
ATOM 749 O O . GLU A 1 95 ? 21.090 -6.256 -32.615 1.00 97.00 95 GLU A O 1
ATOM 754 N N . TYR A 1 96 ? 22.637 -6.860 -31.077 1.00 96.06 96 TYR A N 1
ATOM 755 C CA . TYR A 1 96 ? 22.920 -5.521 -30.579 1.00 96.06 96 TYR A CA 1
ATOM 756 C C . TYR A 1 96 ? 23.782 -4.767 -31.591 1.00 96.06 96 TYR A C 1
ATOM 758 O O . TYR A 1 96 ? 24.767 -5.305 -32.097 1.00 96.06 96 TYR A O 1
ATOM 766 N N . THR A 1 97 ? 23.415 -3.522 -31.880 1.00 96.94 97 THR A N 1
ATOM 767 C CA . THR A 1 97 ? 24.073 -2.657 -32.873 1.00 96.94 97 THR A CA 1
ATOM 768 C C . THR A 1 97 ? 24.450 -1.307 -32.260 1.00 96.94 97 THR A C 1
ATOM 770 O O . THR A 1 97 ? 23.994 -0.966 -31.169 1.00 96.94 97 THR A O 1
ATOM 773 N N . GLU A 1 98 ? 25.273 -0.510 -32.946 1.00 96.19 98 GLU A N 1
ATOM 774 C CA . GLU A 1 98 ? 25.645 0.834 -32.470 1.00 96.19 98 GLU A CA 1
ATOM 775 C C . GLU A 1 98 ? 24.439 1.772 -32.305 1.00 96.19 98 GLU A C 1
ATOM 777 O O . GLU A 1 98 ? 24.411 2.588 -31.384 1.00 96.19 98 GLU A O 1
ATOM 782 N N . GLU A 1 99 ? 23.404 1.613 -33.134 1.00 97.00 99 GLU A N 1
ATOM 783 C CA . GLU A 1 99 ? 22.170 2.407 -33.054 1.00 97.00 99 GLU A CA 1
ATOM 784 C C . GLU A 1 99 ? 21.404 2.176 -31.742 1.00 97.00 99 GLU A C 1
ATOM 786 O O . GLU A 1 99 ? 20.668 3.048 -31.276 1.00 97.00 99 GLU A O 1
ATOM 791 N N . ASP A 1 100 ? 21.617 1.023 -31.105 1.00 97.06 100 ASP A N 1
ATOM 792 C CA . ASP A 1 100 ? 20.925 0.622 -29.883 1.00 97.06 100 ASP A CA 1
ATOM 793 C C . ASP A 1 100 ? 21.553 1.211 -28.614 1.00 97.06 100 ASP A C 1
ATOM 795 O O . ASP A 1 100 ? 20.924 1.171 -27.556 1.00 97.06 100 ASP A O 1
ATOM 799 N N . VAL A 1 101 ? 22.764 1.783 -28.689 1.00 90.56 101 VAL A N 1
ATOM 800 C CA . VAL A 1 101 ? 23.494 2.315 -27.521 1.00 90.56 101 VAL A CA 1
ATOM 801 C C . VAL A 1 101 ? 22.657 3.359 -26.778 1.00 90.56 101 VAL A C 1
ATOM 803 O O . VAL A 1 101 ? 22.505 3.286 -25.555 1.00 90.56 101 VAL A O 1
ATOM 806 N N . ASN A 1 102 ? 22.055 4.293 -27.521 1.00 92.75 102 ASN A N 1
ATOM 807 C CA . ASN A 1 102 ? 21.226 5.358 -26.959 1.00 92.75 102 ASN A CA 1
ATOM 808 C C . ASN A 1 102 ? 19.897 4.820 -26.379 1.00 92.75 102 ASN A C 1
ATOM 810 O O . ASN A 1 102 ? 19.666 5.039 -25.188 1.00 92.75 102 ASN A O 1
ATOM 814 N N . PRO A 1 103 ? 19.055 4.069 -27.127 1.00 95.06 103 PRO A N 1
ATOM 815 C CA . PRO A 1 103 ? 17.842 3.439 -26.584 1.00 95.06 103 PRO A CA 1
ATOM 816 C C . PRO A 1 103 ? 18.086 2.492 -25.400 1.00 95.06 103 PRO A C 1
ATOM 818 O O . PRO A 1 103 ? 17.219 2.328 -24.539 1.00 95.06 103 PRO A O 1
ATOM 821 N N . ALA A 1 104 ? 19.262 1.862 -25.338 1.00 92.06 104 ALA A N 1
ATOM 822 C CA . ALA A 1 104 ? 19.658 1.008 -24.227 1.00 92.06 104 ALA A CA 1
ATOM 823 C C . ALA A 1 104 ? 20.202 1.782 -23.022 1.00 92.06 104 ALA A C 1
ATOM 825 O O . ALA A 1 104 ? 20.396 1.198 -21.948 1.00 92.06 104 ALA A O 1
ATOM 826 N N . THR A 1 105 ? 20.467 3.082 -23.169 1.00 91.00 105 THR A N 1
ATOM 827 C CA . THR A 1 105 ? 21.231 3.897 -22.213 1.00 91.00 105 THR A CA 1
ATOM 828 C C . THR A 1 105 ? 22.574 3.248 -21.842 1.00 91.00 105 THR A C 1
ATOM 830 O O . THR A 1 105 ? 23.020 3.306 -20.694 1.00 91.00 105 THR A O 1
ATOM 833 N N . ALA A 1 106 ? 23.183 2.561 -22.810 1.00 81.25 106 ALA A N 1
ATOM 834 C CA . ALA A 1 106 ? 24.440 1.846 -22.659 1.00 81.25 106 ALA A CA 1
ATOM 835 C C . ALA A 1 106 ? 25.632 2.785 -22.889 1.00 81.25 106 ALA A C 1
ATOM 837 O O . ALA A 1 106 ? 25.506 3.846 -23.493 1.00 81.25 106 ALA A O 1
ATOM 838 N N . SER A 1 107 ? 26.813 2.395 -22.408 1.00 78.88 107 SER A N 1
ATOM 839 C CA . SER A 1 107 ? 28.039 3.179 -22.605 1.00 78.88 107 SER A CA 1
ATOM 840 C C . SER A 1 107 ? 28.699 2.941 -23.961 1.00 78.88 107 SER A C 1
ATOM 842 O O . SER A 1 107 ? 29.410 3.815 -24.450 1.00 78.88 107 SER A O 1
ATOM 844 N N . ARG A 1 108 ? 28.510 1.754 -24.547 1.00 81.94 108 ARG A N 1
ATOM 845 C CA . ARG A 1 108 ? 29.083 1.368 -25.838 1.00 81.94 108 ARG A CA 1
ATOM 846 C C . ARG A 1 108 ? 28.349 0.186 -26.458 1.00 81.94 108 ARG A C 1
ATOM 848 O O . ARG A 1 108 ? 27.591 -0.518 -25.783 1.00 81.94 108 ARG A O 1
ATOM 855 N N . TRP A 1 109 ? 28.642 -0.043 -27.728 1.00 91.00 109 TRP A N 1
ATOM 856 C CA . TRP A 1 109 ? 28.312 -1.267 -28.439 1.00 91.00 109 TRP A CA 1
ATOM 857 C C . TRP A 1 109 ? 29.391 -2.345 -28.241 1.00 91.00 109 TRP A C 1
ATOM 859 O O . TRP A 1 109 ? 30.560 -2.018 -28.022 1.00 91.00 109 TRP A O 1
ATOM 869 N N . ASP A 1 110 ? 28.985 -3.617 -28.276 1.00 76.94 110 ASP A N 1
ATOM 870 C CA . ASP A 1 110 ? 29.880 -4.779 -28.268 1.00 76.94 110 ASP A CA 1
ATOM 871 C C . ASP A 1 110 ? 29.219 -5.964 -28.996 1.00 76.94 110 ASP A C 1
ATOM 873 O O . ASP A 1 110 ? 28.014 -6.201 -28.862 1.00 76.94 110 ASP A O 1
ATOM 877 N N . SER A 1 111 ? 30.006 -6.711 -29.768 1.00 87.06 111 SER A N 1
ATOM 878 C CA . SER A 1 111 ? 29.525 -7.873 -30.522 1.00 87.06 111 SER A CA 1
ATOM 879 C C . SER A 1 111 ? 29.213 -9.058 -29.597 1.00 87.06 111 SER A C 1
ATOM 881 O O . SER A 1 111 ? 29.806 -9.204 -28.530 1.00 87.06 111 SER A O 1
ATOM 883 N N . GLY A 1 112 ? 28.276 -9.926 -29.992 1.00 87.88 112 GLY A N 1
ATOM 884 C CA . GLY A 1 112 ? 27.862 -11.079 -29.175 1.00 87.88 112 GLY A CA 1
ATOM 885 C C . GLY A 1 112 ? 26.811 -10.765 -28.099 1.00 87.88 112 GLY A C 1
ATOM 886 O O . GLY A 1 112 ? 26.473 -11.639 -27.301 1.00 87.88 112 GLY A O 1
ATOM 887 N N . TYR A 1 113 ? 26.270 -9.544 -28.093 1.00 91.69 113 TYR A N 1
ATOM 888 C CA . TYR A 1 113 ? 25.114 -9.148 -27.289 1.00 91.69 113 TYR A CA 1
ATOM 889 C C . TYR A 1 113 ? 23.852 -9.024 -28.152 1.00 91.69 113 TYR A C 1
ATOM 891 O O . TYR A 1 113 ? 23.912 -8.868 -29.372 1.00 91.69 113 TYR A O 1
ATOM 899 N N . TYR A 1 114 ? 22.699 -9.063 -27.493 1.00 93.62 114 TYR A N 1
ATOM 900 C CA . TYR A 1 114 ? 21.378 -8.987 -28.102 1.00 93.62 114 TYR A CA 1
ATOM 901 C C . TYR A 1 114 ? 20.588 -7.806 -27.541 1.00 93.62 114 TYR A C 1
ATOM 903 O O . TYR A 1 114 ? 20.568 -7.584 -26.328 1.00 93.62 114 TYR A O 1
ATOM 911 N N . SER A 1 115 ? 19.893 -7.103 -28.433 1.00 97.19 115 SER A N 1
ATOM 912 C CA . SER A 1 115 ? 18.905 -6.071 -28.127 1.00 97.19 115 SER A CA 1
ATOM 913 C C . SER A 1 115 ? 17.547 -6.710 -27.901 1.00 97.19 115 SER A C 1
ATOM 915 O O . SER A 1 115 ? 16.980 -7.311 -28.815 1.00 97.19 115 SER A O 1
ATOM 917 N N . TRP A 1 116 ? 17.021 -6.566 -26.692 1.00 96.81 116 TRP A N 1
ATOM 918 C CA . TRP A 1 116 ? 15.651 -6.911 -26.341 1.00 96.81 116 TRP A CA 1
ATOM 919 C C . TRP A 1 116 ? 14.823 -5.627 -26.415 1.00 96.81 116 TRP A C 1
ATOM 921 O O . TRP A 1 116 ? 14.907 -4.780 -25.526 1.00 96.81 116 TRP A O 1
ATOM 931 N N . GLU A 1 117 ? 14.062 -5.454 -27.495 1.00 96.88 117 GLU A N 1
ATOM 932 C CA . GLU A 1 117 ? 13.168 -4.306 -27.668 1.00 96.88 117 GLU A CA 1
ATOM 933 C C . GLU A 1 117 ? 11.972 -4.447 -26.720 1.00 96.88 117 GLU A C 1
ATOM 935 O O . GLU A 1 117 ? 11.207 -5.412 -26.822 1.00 96.88 117 GLU A O 1
ATOM 940 N N . LEU A 1 118 ? 11.826 -3.497 -25.795 1.00 96.81 118 LEU A N 1
ATOM 941 C CA . LEU A 1 118 ? 10.763 -3.480 -24.796 1.00 96.81 118 LEU A CA 1
ATOM 942 C C . LEU A 1 118 ? 9.575 -2.654 -25.299 1.00 96.81 118 LEU A C 1
ATOM 944 O O . LEU A 1 118 ? 9.740 -1.541 -25.796 1.00 96.81 118 LEU A O 1
ATOM 948 N N . GLU A 1 119 ? 8.368 -3.184 -25.132 1.00 92.44 119 GLU A N 1
ATOM 949 C CA . GLU A 1 119 ? 7.108 -2.502 -25.433 1.00 92.44 119 GLU A CA 1
ATOM 950 C C . GLU A 1 119 ? 6.094 -2.684 -24.298 1.00 92.44 119 GLU A C 1
ATOM 952 O O . GLU A 1 119 ? 6.342 -3.433 -23.353 1.00 92.44 119 GLU A O 1
ATOM 957 N N . ASP A 1 120 ? 4.951 -1.994 -24.391 1.00 91.75 120 ASP A N 1
ATOM 958 C CA . ASP A 1 120 ? 3.861 -2.074 -23.403 1.00 91.75 120 ASP A CA 1
ATOM 959 C C . ASP A 1 120 ? 4.356 -1.890 -21.955 1.00 91.75 120 ASP A C 1
ATOM 961 O O . ASP A 1 120 ? 3.992 -2.631 -21.038 1.00 91.75 120 ASP A O 1
ATOM 965 N N . VAL A 1 121 ? 5.247 -0.908 -21.768 1.00 90.69 121 VAL A N 1
ATOM 966 C CA . VAL A 1 121 ? 5.824 -0.591 -20.463 1.00 90.69 121 VAL A CA 1
ATOM 967 C C . VAL A 1 121 ? 4.724 -0.067 -19.549 1.00 90.69 121 VAL A C 1
ATOM 969 O O . VAL A 1 121 ? 4.156 1.002 -19.771 1.00 90.69 121 VAL A O 1
ATOM 972 N N . ARG A 1 122 ? 4.454 -0.829 -18.495 1.00 90.19 122 ARG A N 1
ATOM 973 C CA . ARG A 1 122 ? 3.523 -0.512 -17.419 1.00 90.19 122 ARG A CA 1
ATOM 974 C C . ARG A 1 122 ? 4.330 -0.326 -16.141 1.00 90.19 122 ARG A C 1
ATOM 976 O O . ARG A 1 122 ? 4.763 -1.326 -15.564 1.00 90.19 122 ARG A O 1
ATOM 983 N N . PRO A 1 123 ? 4.578 0.920 -15.710 1.00 85.56 123 PRO A N 1
ATOM 984 C CA . PRO A 1 123 ? 5.257 1.181 -14.451 1.00 85.56 123 PRO A CA 1
ATOM 985 C C . PRO A 1 123 ? 4.501 0.515 -13.307 1.00 85.56 123 PRO A C 1
ATOM 987 O O . PRO A 1 123 ? 3.274 0.541 -13.264 1.00 85.56 123 PRO A O 1
ATOM 990 N N . ILE A 1 124 ? 5.230 -0.069 -12.368 1.00 81.00 124 ILE A N 1
ATOM 991 C CA . ILE A 1 124 ? 4.659 -0.598 -11.133 1.00 81.00 124 ILE A CA 1
ATOM 992 C C . ILE A 1 124 ? 5.421 -0.012 -9.956 1.00 81.00 124 ILE A C 1
ATOM 994 O O . ILE A 1 124 ? 6.605 0.307 -10.047 1.00 81.00 124 ILE A O 1
ATOM 998 N N . ARG A 1 125 ? 4.730 0.138 -8.831 1.00 68.44 125 ARG A N 1
ATOM 999 C CA . ARG A 1 125 ? 5.369 0.457 -7.559 1.00 68.44 125 ARG A CA 1
ATOM 1000 C C . ARG A 1 125 ? 5.095 -0.686 -6.601 1.00 68.44 125 ARG A C 1
ATOM 1002 O O . ARG A 1 125 ? 3.945 -0.919 -6.238 1.00 68.44 125 ARG A O 1
ATOM 1009 N N . SER A 1 126 ? 6.155 -1.388 -6.226 1.00 67.12 126 SER A N 1
ATOM 1010 C CA . SER A 1 126 ? 6.141 -2.353 -5.134 1.00 67.12 126 SER A CA 1
ATOM 1011 C C . SER A 1 126 ? 6.903 -1.773 -3.955 1.00 67.12 126 SER A C 1
ATOM 1013 O O . SER A 1 126 ? 8.075 -1.432 -4.096 1.00 67.12 126 SER A O 1
ATOM 1015 N N . ASP A 1 127 ? 6.248 -1.701 -2.798 1.00 62.25 127 ASP A N 1
ATOM 1016 C CA . ASP A 1 127 ? 6.917 -1.400 -1.525 1.00 62.25 127 ASP A CA 1
ATOM 1017 C C . ASP A 1 127 ? 7.404 -2.690 -0.831 1.00 62.25 127 ASP A C 1
ATOM 1019 O O . ASP A 1 127 ? 8.033 -2.630 0.223 1.00 62.25 127 ASP A O 1
ATOM 1023 N N . ILE A 1 128 ? 7.110 -3.858 -1.418 1.00 70.19 128 ILE A N 1
ATOM 1024 C CA . ILE A 1 128 ? 7.568 -5.164 -0.942 1.00 70.19 128 ILE A CA 1
ATOM 1025 C C . ILE A 1 128 ? 8.820 -5.550 -1.739 1.00 70.19 128 ILE A C 1
ATOM 1027 O O . ILE A 1 128 ? 8.766 -5.535 -2.979 1.00 70.19 128 ILE A O 1
ATOM 1031 N N . PRO A 1 129 ? 9.927 -5.905 -1.061 1.00 80.81 129 PRO A N 1
ATOM 1032 C CA . PRO A 1 129 ? 11.099 -6.451 -1.720 1.00 80.81 129 PRO A CA 1
ATOM 1033 C C . PRO A 1 129 ? 10.761 -7.725 -2.495 1.00 80.81 129 PRO A C 1
ATOM 1035 O O . PRO A 1 129 ? 10.119 -8.638 -1.983 1.00 80.81 129 PRO A O 1
ATOM 1038 N N . VAL A 1 130 ? 11.227 -7.790 -3.735 1.00 87.12 130 VAL A N 1
ATOM 1039 C CA . VAL A 1 130 ? 11.081 -8.939 -4.625 1.00 87.12 130 VAL A CA 1
ATOM 1040 C C . VAL A 1 130 ? 12.461 -9.525 -4.854 1.00 87.12 130 VAL A C 1
ATOM 1042 O O . VAL A 1 130 ? 13.422 -8.794 -5.095 1.00 87.12 130 VAL A O 1
ATOM 1045 N N . LEU A 1 131 ? 12.568 -10.852 -4.805 1.00 88.88 131 LEU A N 1
ATOM 1046 C CA . LEU A 1 131 ? 13.826 -11.531 -5.083 1.00 88.88 131 LEU A CA 1
ATOM 1047 C C . LEU A 1 131 ? 14.313 -11.158 -6.492 1.00 88.88 131 LEU A C 1
ATOM 1049 O O . LEU A 1 131 ? 13.655 -11.442 -7.496 1.00 88.88 131 LEU A O 1
ATOM 1053 N N . ALA A 1 132 ? 15.479 -10.532 -6.564 1.00 90.44 132 ALA A N 1
ATOM 1054 C CA . ALA A 1 132 ? 16.232 -10.385 -7.793 1.00 90.44 132 ALA A CA 1
ATOM 1055 C C . ALA A 1 132 ? 17.108 -11.627 -7.985 1.00 90.44 132 ALA A C 1
ATOM 1057 O O . ALA A 1 132 ? 17.789 -12.067 -7.058 1.00 90.44 132 ALA A O 1
ATOM 1058 N N . ALA A 1 133 ? 17.085 -12.206 -9.178 1.00 90.81 133 ALA A N 1
ATOM 1059 C CA . ALA A 1 133 ? 17.834 -13.405 -9.523 1.00 90.81 133 ALA A CA 1
ATOM 1060 C C . ALA A 1 133 ? 18.370 -13.312 -10.959 1.00 90.81 133 ALA A C 1
ATOM 1062 O O . ALA A 1 133 ? 18.005 -12.436 -11.746 1.00 90.81 133 ALA A O 1
ATOM 1063 N N . ARG A 1 134 ? 19.298 -14.205 -11.298 1.00 87.00 134 ARG A N 1
ATOM 1064 C CA . ARG A 1 134 ? 19.837 -14.300 -12.658 1.00 87.00 134 ARG A CA 1
ATOM 1065 C C . ARG A 1 134 ? 18.837 -14.919 -13.629 1.00 87.00 134 ARG A C 1
ATOM 1067 O O . ARG A 1 134 ? 17.916 -15.625 -13.232 1.00 87.00 134 ARG A O 1
ATOM 1074 N N . ASP A 1 135 ? 19.115 -14.690 -14.911 1.00 87.75 135 ASP A N 1
ATOM 1075 C CA . ASP A 1 135 ? 18.344 -15.199 -16.046 1.00 87.75 135 ASP A CA 1
ATOM 1076 C C . ASP A 1 135 ? 16.875 -14.734 -16.006 1.00 87.75 135 ASP A C 1
ATOM 1078 O O . ASP A 1 135 ? 16.550 -13.751 -15.338 1.00 87.75 135 ASP A O 1
ATOM 1082 N N . ILE A 1 136 ? 15.998 -15.373 -16.785 1.00 89.75 136 ILE A N 1
ATOM 1083 C CA . ILE A 1 136 ? 14.551 -15.238 -16.578 1.00 89.75 136 ILE A CA 1
ATOM 1084 C C . ILE A 1 136 ? 14.141 -16.252 -15.515 1.00 89.75 136 ILE A C 1
ATOM 1086 O O . ILE A 1 136 ? 14.365 -17.452 -15.680 1.00 89.75 136 ILE A O 1
ATOM 1090 N N . TYR A 1 137 ? 13.490 -15.775 -14.462 1.00 90.69 137 TYR A N 1
ATOM 1091 C CA . TYR A 1 137 ? 13.047 -16.589 -13.332 1.00 90.69 137 TYR A CA 1
ATOM 1092 C C . TYR A 1 137 ? 11.571 -16.334 -13.019 1.00 90.69 137 TYR A C 1
ATOM 1094 O O . TYR A 1 137 ? 10.943 -15.459 -13.612 1.00 90.69 137 TYR A O 1
ATOM 1102 N N . GLU A 1 138 ? 10.988 -17.135 -12.131 1.00 90.69 138 GLU A N 1
ATOM 1103 C CA . GLU A 1 138 ? 9.649 -16.869 -11.601 1.00 90.69 138 GLU A CA 1
ATOM 1104 C C . GLU A 1 138 ? 9.765 -16.014 -10.347 1.00 90.69 138 GLU A C 1
ATOM 1106 O O . GLU A 1 138 ? 10.410 -16.418 -9.381 1.00 90.69 138 GLU A O 1
ATOM 1111 N N . ALA A 1 139 ? 9.149 -14.838 -10.379 1.00 86.38 139 ALA A N 1
ATOM 1112 C CA . ALA A 1 139 ? 8.971 -13.995 -9.214 1.00 86.38 139 ALA A CA 1
ATOM 1113 C C . ALA A 1 139 ? 7.538 -14.131 -8.704 1.00 86.38 139 ALA A C 1
ATOM 1115 O O . ALA A 1 139 ? 6.580 -14.132 -9.485 1.00 86.38 139 ALA A O 1
ATOM 1116 N N . ASP A 1 140 ? 7.421 -14.224 -7.386 1.00 79.00 140 ASP A N 1
ATOM 1117 C CA . ASP A 1 140 ? 6.157 -14.094 -6.684 1.00 79.00 140 ASP A CA 1
ATOM 1118 C C . ASP A 1 140 ? 5.988 -12.628 -6.279 1.00 79.00 140 ASP A C 1
ATOM 1120 O O . ASP A 1 140 ? 6.867 -12.049 -5.636 1.00 79.00 140 ASP A O 1
ATOM 1124 N N . LEU A 1 141 ? 4.893 -12.018 -6.719 1.00 67.62 141 LEU A N 1
ATOM 1125 C CA . LEU A 1 141 ? 4.506 -10.664 -6.322 1.00 67.62 141 LEU A CA 1
ATOM 1126 C C . LEU A 1 141 ? 3.416 -10.678 -5.233 1.00 67.62 141 LEU A C 1
ATOM 1128 O O . LEU A 1 141 ? 2.984 -9.618 -4.783 1.00 67.62 141 LEU A O 1
ATOM 1132 N N . GLY A 1 142 ? 2.972 -11.859 -4.790 1.00 57.88 142 GLY A N 1
ATOM 1133 C CA . GLY A 1 142 ? 1.775 -12.024 -3.970 1.00 57.88 142 GLY A CA 1
ATOM 1134 C C . GLY A 1 142 ? 0.516 -11.520 -4.687 1.00 57.88 142 GLY A C 1
ATOM 1135 O O . GLY A 1 142 ? 0.496 -11.348 -5.907 1.00 57.88 142 GLY A O 1
ATOM 1136 N N . GLU A 1 143 ? -0.546 -11.225 -3.933 1.00 52.34 143 GLU A N 1
ATOM 1137 C CA . GLU A 1 143 ? -1.757 -10.567 -4.467 1.00 52.34 143 GLU A CA 1
ATOM 1138 C C . GLU A 1 143 ? -1.539 -9.081 -4.837 1.00 52.34 143 GLU A C 1
ATOM 1140 O O . GLU A 1 143 ? -2.460 -8.383 -5.266 1.00 52.34 143 GLU A O 1
ATOM 1145 N N . PHE A 1 144 ? -0.315 -8.567 -4.698 1.00 49.72 144 PHE A N 1
ATOM 1146 C CA . PHE A 1 144 ? -0.012 -7.154 -4.858 1.00 49.72 144 PHE A CA 1
ATOM 1147 C C . PHE A 1 144 ? 0.612 -6.896 -6.230 1.00 49.72 144 PHE A C 1
ATOM 1149 O O . PHE A 1 144 ? 1.771 -7.216 -6.460 1.00 49.72 144 PHE A O 1
ATOM 1156 N N . ILE A 1 145 ? -0.158 -6.273 -7.132 1.00 49.69 145 ILE A N 1
ATOM 1157 C CA . ILE A 1 145 ? 0.192 -5.021 -7.839 1.00 49.69 145 ILE A CA 1
ATOM 1158 C C . ILE A 1 145 ? -0.814 -4.731 -8.964 1.00 49.69 145 ILE A C 1
ATOM 1160 O O . ILE A 1 145 ? -0.949 -5.498 -9.911 1.00 49.69 145 ILE A O 1
ATOM 1164 N N . PHE A 1 146 ? -1.390 -3.526 -8.914 1.00 41.38 146 PHE A N 1
ATOM 1165 C CA . PHE A 1 146 ? -1.545 -2.630 -10.065 1.00 41.38 146 PHE A CA 1
ATOM 1166 C C . PHE A 1 146 ? -1.355 -1.186 -9.573 1.00 41.38 146 PHE A C 1
ATOM 1168 O O . PHE A 1 146 ? -2.032 -0.758 -8.640 1.00 41.38 146 PHE A O 1
ATOM 1175 N N . ILE A 1 147 ? -0.440 -0.431 -10.192 1.00 47.16 147 ILE A N 1
ATOM 1176 C CA . ILE A 1 147 ? -0.337 1.034 -10.080 1.00 47.16 147 ILE A CA 1
ATOM 1177 C C . ILE A 1 147 ? -0.217 1.606 -11.506 1.00 47.16 147 ILE A C 1
ATOM 1179 O O . ILE A 1 147 ? 0.411 0.997 -12.359 1.00 47.16 147 ILE A O 1
ATOM 1183 N N . GLU A 1 148 ? -0.847 2.766 -11.730 1.00 38.81 148 GLU A N 1
ATOM 1184 C CA . GLU A 1 148 ? -0.859 3.610 -12.945 1.00 38.81 148 GLU A CA 1
ATOM 1185 C C . GLU A 1 148 ? -1.802 3.247 -14.116 1.00 38.81 148 GLU A C 1
ATOM 1187 O O . GLU A 1 148 ? -1.388 2.930 -15.227 1.00 38.81 148 GLU A O 1
ATOM 1192 N N . LYS A 1 149 ? -3.105 3.511 -13.923 1.00 33.56 149 LYS A N 1
ATOM 1193 C CA . LYS A 1 149 ? -4.000 4.043 -14.975 1.00 33.56 149 LYS A CA 1
ATOM 1194 C C . LYS A 1 149 ? -5.058 4.983 -14.375 1.00 33.56 149 LYS A C 1
ATOM 1196 O O . LYS A 1 149 ? -6.188 4.568 -14.208 1.00 33.56 149 LYS A O 1
ATOM 1201 N N . GLU A 1 150 ? -4.734 6.249 -14.085 1.00 34.47 150 GLU A N 1
ATOM 1202 C CA . GLU A 1 150 ? -5.785 7.282 -13.870 1.00 34.47 150 GLU A CA 1
ATOM 1203 C C . GLU A 1 150 ? -5.362 8.749 -14.129 1.00 34.47 150 GLU A C 1
ATOM 1205 O O . GLU A 1 150 ? -6.198 9.642 -14.038 1.00 34.47 150 GLU A O 1
ATOM 1210 N N . LYS A 1 151 ? -4.117 9.053 -14.542 1.00 34.28 151 LYS A N 1
ATOM 1211 C CA . LYS A 1 151 ? -3.693 10.460 -14.750 1.00 34.28 151 LYS A CA 1
ATOM 1212 C C . LYS A 1 151 ? -3.769 11.022 -16.179 1.00 34.28 151 LYS A C 1
ATOM 1214 O O . LYS A 1 151 ? -3.478 12.199 -16.348 1.00 34.28 151 LYS A O 1
ATOM 1219 N N . VAL A 1 152 ? -4.188 10.251 -17.192 1.00 37.84 152 VAL A N 1
ATOM 1220 C CA . VAL A 1 152 ? -4.221 10.737 -18.598 1.00 37.84 152 VAL A CA 1
ATOM 1221 C C . VAL A 1 152 ? -5.598 10.651 -19.283 1.00 37.84 152 VAL A C 1
ATOM 1223 O O . VAL A 1 152 ? -5.810 11.349 -20.265 1.00 37.84 152 VAL A O 1
ATOM 1226 N N . MET A 1 153 ? -6.586 9.902 -18.770 1.00 31.77 153 MET A N 1
ATOM 1227 C CA . MET A 1 153 ? -7.863 9.695 -19.494 1.00 31.77 153 MET A CA 1
ATOM 1228 C C . MET A 1 153 ? -9.104 10.435 -18.964 1.00 31.77 153 MET A C 1
ATOM 1230 O O . MET A 1 153 ? -10.177 10.262 -19.528 1.00 31.77 153 MET A O 1
ATOM 1234 N N . ARG A 1 154 ? -9.004 11.310 -17.951 1.00 32.25 154 ARG A N 1
ATOM 1235 C CA . ARG A 1 154 ? -10.144 12.167 -17.538 1.00 32.25 154 ARG A CA 1
ATOM 1236 C C . ARG A 1 154 ? -10.186 13.553 -18.193 1.00 32.25 154 ARG A C 1
ATOM 1238 O O . ARG A 1 154 ? -11.019 14.365 -17.807 1.00 32.25 154 ARG A O 1
ATOM 1245 N N . SER A 1 155 ? -9.344 13.839 -19.189 1.00 30.98 155 SER A N 1
ATOM 1246 C CA . SER A 1 155 ? -9.431 15.100 -19.945 1.00 30.98 155 SER A CA 1
ATOM 1247 C C . SER A 1 155 ? -10.209 15.019 -21.267 1.00 30.98 155 SER A C 1
ATOM 1249 O O . SER A 1 155 ? -10.427 16.063 -21.869 1.00 30.98 155 SER A O 1
ATOM 1251 N N . LEU A 1 156 ? -10.684 13.847 -21.709 1.00 29.80 156 LEU A N 1
ATOM 1252 C CA . LEU A 1 156 ? -11.534 13.656 -22.904 1.00 29.80 156 LEU A CA 1
ATOM 1253 C C . LEU A 1 156 ? -12.319 12.341 -22.678 1.00 29.80 156 LEU A C 1
ATOM 1255 O O . LEU A 1 156 ? -11.672 11.314 -22.534 1.00 29.80 156 LEU A O 1
ATOM 1259 N N . SER A 1 157 ? -13.639 12.186 -22.567 1.00 30.48 157 SER A N 1
ATOM 1260 C CA . SER A 1 157 ? -14.846 12.917 -22.975 1.00 30.48 157 SER A CA 1
ATOM 1261 C C . SER A 1 157 ? -16.051 12.260 -22.242 1.00 30.48 157 SER A C 1
ATOM 1263 O O . SER A 1 157 ? -15.873 11.198 -21.638 1.00 30.48 157 SER A O 1
ATOM 1265 N N . PRO A 1 158 ? -17.261 12.855 -22.244 1.00 40.25 158 PRO A N 1
ATOM 1266 C CA . PRO A 1 158 ? -18.396 12.382 -21.455 1.00 40.25 158 PRO A CA 1
ATOM 1267 C C . PRO A 1 158 ? -19.048 11.138 -22.074 1.00 40.25 158 PRO A C 1
ATOM 1269 O O . PRO A 1 158 ? -18.942 10.918 -23.274 1.00 40.25 158 PRO A O 1
ATOM 1272 N N . GLU A 1 159 ? -19.792 10.416 -21.231 1.00 36.66 159 GLU A N 1
ATOM 1273 C CA . GLU A 1 159 ? -20.716 9.306 -21.528 1.00 36.66 159 GLU A CA 1
ATOM 1274 C C . GLU A 1 159 ? -20.204 7.885 -21.226 1.00 36.66 159 GLU A C 1
ATOM 1276 O O . GLU A 1 159 ? -19.354 7.318 -21.903 1.00 36.66 159 GLU A O 1
ATOM 1281 N N . GLY A 1 160 ? -20.861 7.257 -20.238 1.00 33.03 160 GLY A N 1
ATOM 1282 C CA . GLY A 1 160 ? -21.245 5.851 -20.376 1.00 33.03 160 GLY A CA 1
ATOM 1283 C C . GLY A 1 160 ? -20.626 4.820 -19.430 1.00 33.03 160 GLY A C 1
ATOM 1284 O O . GLY A 1 160 ? -19.987 3.889 -19.903 1.00 33.03 160 GLY A O 1
ATOM 1285 N N . ARG A 1 161 ? -20.932 4.882 -18.122 1.00 34.41 161 ARG A N 1
ATOM 1286 C CA . ARG A 1 161 ? -21.401 3.723 -17.316 1.00 34.41 161 ARG A CA 1
ATOM 1287 C C . ARG A 1 161 ? -21.809 4.168 -15.904 1.00 34.41 161 ARG A C 1
ATOM 1289 O O . ARG A 1 161 ? -20.985 4.632 -15.127 1.00 34.41 161 ARG A O 1
ATOM 1296 N N . LYS A 1 162 ? -23.100 4.023 -15.583 1.00 33.50 162 LYS A N 1
ATOM 1297 C CA . LYS A 1 162 ? -23.675 4.247 -14.246 1.00 33.50 162 LYS A CA 1
ATOM 1298 C C . LYS A 1 162 ? -23.236 3.123 -13.296 1.00 33.50 162 LYS A C 1
ATOM 1300 O O . LYS A 1 162 ? -23.861 2.069 -13.271 1.00 33.50 162 LYS A O 1
ATOM 1305 N N . GLY A 1 163 ? -22.176 3.361 -12.532 1.00 32.00 163 GLY A N 1
ATOM 1306 C CA . GLY A 1 163 ? -21.949 2.754 -11.218 1.00 32.00 163 GLY A CA 1
ATOM 1307 C C . GLY A 1 163 ? -22.048 3.867 -10.176 1.00 32.00 163 GLY A C 1
ATOM 1308 O O . GLY A 1 163 ? -21.625 4.985 -10.460 1.00 32.00 163 GLY A O 1
ATOM 1309 N N . ASP A 1 164 ? -22.676 3.601 -9.031 1.00 35.62 164 ASP A N 1
ATOM 1310 C CA . ASP A 1 164 ? -22.903 4.583 -7.964 1.00 35.62 164 ASP A CA 1
ATOM 1311 C C . ASP A 1 164 ? -21.580 5.237 -7.523 1.00 35.62 164 ASP A C 1
ATOM 1313 O O . ASP A 1 164 ? -20.745 4.625 -6.860 1.00 35.62 164 ASP A O 1
ATOM 1317 N N . SER A 1 165 ? -21.381 6.491 -7.927 1.00 36.78 165 SER A N 1
ATOM 1318 C CA . SER A 1 165 ? -20.172 7.292 -7.721 1.00 36.78 165 SER A CA 1
ATOM 1319 C C . SER A 1 165 ? -19.996 7.784 -6.275 1.00 36.78 165 SER A C 1
ATOM 1321 O O . SER A 1 165 ? -19.225 8.712 -6.037 1.00 36.78 165 SER A O 1
ATOM 1323 N N . SER A 1 166 ? -20.740 7.224 -5.314 1.00 45.22 166 SER A N 1
ATOM 1324 C CA . SER A 1 166 ? -20.781 7.674 -3.917 1.00 45.22 166 SER A CA 1
ATOM 1325 C C . SER A 1 166 ? -19.822 6.930 -2.975 1.00 45.22 166 SER A C 1
ATOM 1327 O O . SER A 1 166 ? -19.479 7.457 -1.912 1.00 45.22 166 SER A O 1
ATOM 1329 N N . LYS A 1 167 ? -19.346 5.728 -3.337 1.00 53.91 167 LYS A N 1
ATOM 1330 C CA . LYS A 1 167 ? -18.458 4.926 -2.477 1.00 53.91 167 LYS A CA 1
ATOM 1331 C C . LYS A 1 167 ? -16.986 5.134 -2.820 1.00 53.91 167 LYS A C 1
ATOM 1333 O O . LYS A 1 167 ? -16.484 4.619 -3.810 1.00 53.91 167 LYS A O 1
ATOM 1338 N N . VAL A 1 168 ? -16.300 5.867 -1.944 1.00 78.94 168 VAL A N 1
ATOM 1339 C CA . VAL A 1 168 ? -14.854 6.148 -2.023 1.00 78.94 168 VAL A CA 1
ATOM 1340 C C . VAL A 1 168 ? -14.012 4.945 -1.567 1.00 78.94 168 VAL A C 1
ATOM 1342 O O . VAL A 1 168 ? -12.866 4.822 -1.970 1.00 78.94 168 VAL A O 1
ATOM 1345 N N . TYR A 1 169 ? -14.561 4.041 -0.749 1.00 88.44 169 TYR A N 1
ATOM 1346 C CA . TYR A 1 169 ? -13.861 2.864 -0.219 1.00 88.44 169 TYR A CA 1
ATOM 1347 C C . TYR A 1 169 ? -14.800 1.651 -0.107 1.00 88.44 169 TYR A C 1
ATOM 1349 O O . TYR A 1 169 ? -16.026 1.795 -0.157 1.00 88.44 169 TYR A O 1
ATOM 1357 N N . ALA A 1 170 ? -14.224 0.465 0.089 1.00 84.56 170 ALA A N 1
ATOM 1358 C CA . ALA A 1 170 ? -14.937 -0.748 0.488 1.00 84.56 170 ALA A CA 1
ATOM 1359 C C . ALA A 1 170 ? -14.283 -1.387 1.724 1.00 84.56 170 ALA A C 1
ATOM 1361 O O . ALA A 1 170 ? -13.114 -1.133 2.014 1.00 84.56 170 ALA A O 1
ATOM 1362 N N . LEU A 1 171 ? -15.057 -2.184 2.464 1.00 89.75 171 LEU A N 1
ATOM 1363 C CA . LEU A 1 171 ? -14.580 -2.987 3.591 1.00 89.75 171 LEU A CA 1
ATOM 1364 C C . LEU A 1 171 ? -14.891 -4.451 3.317 1.00 89.75 171 LEU A C 1
ATOM 1366 O O . LEU A 1 171 ? -16.026 -4.752 2.945 1.00 89.75 171 LEU A O 1
ATOM 1370 N N . ASP A 1 172 ? -13.924 -5.330 3.555 1.00 82.88 172 ASP A N 1
ATOM 1371 C CA . ASP A 1 172 ? -14.129 -6.779 3.493 1.00 82.88 172 ASP A CA 1
ATOM 1372 C C . ASP A 1 172 ? -13.622 -7.467 4.763 1.00 82.88 172 ASP A C 1
ATOM 1374 O O . ASP A 1 172 ? -12.821 -6.899 5.510 1.00 82.88 172 ASP A O 1
ATOM 1378 N N . LYS A 1 173 ? -14.128 -8.669 5.037 1.00 81.50 173 LYS A N 1
ATOM 1379 C CA . LYS A 1 173 ? -13.666 -9.491 6.159 1.00 81.50 173 LYS A CA 1
ATOM 1380 C C . LYS A 1 173 ? -12.260 -10.013 5.887 1.00 81.50 173 LYS A C 1
ATOM 1382 O O . LYS A 1 173 ? -11.906 -10.299 4.750 1.00 81.50 173 LYS A O 1
ATOM 1387 N N . VAL A 1 174 ? -11.498 -10.179 6.960 1.00 76.31 174 VAL A N 1
ATOM 1388 C CA . VAL A 1 174 ? -10.173 -10.801 6.925 1.00 76.31 174 VAL A CA 1
ATOM 1389 C C . VAL A 1 174 ? -10.288 -12.311 6.711 1.00 76.31 174 VAL A C 1
ATOM 1391 O O . VAL A 1 174 ? -11.138 -12.973 7.311 1.00 76.31 174 VAL A O 1
ATOM 1394 N N . CYS A 1 175 ? -9.396 -12.860 5.894 1.00 69.50 175 CYS A N 1
ATOM 1395 C CA . CYS A 1 175 ? -9.119 -14.283 5.769 1.00 69.50 175 CYS A CA 1
ATOM 1396 C C . CYS A 1 175 ? -7.693 -14.614 6.254 1.00 69.50 175 CYS A C 1
ATOM 1398 O O . CYS A 1 175 ? -6.924 -13.740 6.654 1.00 69.50 175 CYS A O 1
ATOM 1400 N N . VAL A 1 176 ? -7.342 -15.902 6.267 1.00 52.62 176 VAL A N 1
ATOM 1401 C CA . VAL A 1 176 ? -6.041 -16.372 6.780 1.00 52.62 176 VAL A CA 1
ATOM 1402 C C . VAL A 1 176 ? -4.848 -15.808 5.998 1.00 52.62 176 VAL A C 1
ATOM 1404 O O . VAL A 1 176 ? -3.804 -15.541 6.593 1.00 52.62 176 VAL A O 1
ATOM 1407 N N . ASP A 1 177 ? -5.020 -15.562 4.699 1.00 56.53 177 ASP A N 1
ATOM 1408 C CA . ASP A 1 177 ? -3.954 -15.096 3.805 1.00 56.53 177 ASP A CA 1
ATOM 1409 C C . ASP A 1 177 ? -3.600 -13.612 4.022 1.00 56.53 177 ASP A C 1
ATOM 1411 O O . ASP A 1 177 ? -2.533 -13.147 3.621 1.00 56.53 177 ASP A O 1
ATOM 1415 N N . ASP A 1 178 ? -4.446 -12.868 4.738 1.00 69.56 178 ASP A N 1
ATOM 1416 C CA . ASP A 1 178 ? -4.264 -11.433 4.956 1.00 69.56 178 ASP A CA 1
ATOM 1417 C C . ASP A 1 178 ? -3.304 -11.102 6.106 1.00 69.56 178 ASP A C 1
ATOM 1419 O O . ASP A 1 178 ? -2.903 -9.946 6.261 1.00 69.56 178 ASP A O 1
ATOM 1423 N N . TYR A 1 179 ? -2.919 -12.085 6.930 1.00 73.44 179 TYR A N 1
ATOM 1424 C CA . TYR A 1 179 ? -2.131 -11.853 8.147 1.00 73.44 179 TYR A CA 1
ATOM 1425 C C . TYR A 1 179 ? -0.853 -11.044 7.878 1.00 73.44 179 TYR A C 1
ATOM 1427 O O . TYR A 1 179 ? -0.574 -10.063 8.570 1.00 73.44 179 TYR A O 1
ATOM 1435 N N . GLU A 1 180 ? -0.092 -11.411 6.845 1.00 67.56 180 GLU A N 1
ATOM 1436 C CA . GLU A 1 180 ? 1.176 -10.748 6.515 1.00 67.56 180 GLU A CA 1
ATOM 1437 C C . GLU A 1 180 ? 0.976 -9.324 5.976 1.00 67.56 180 GLU A C 1
ATOM 1439 O O . GLU A 1 180 ? 1.738 -8.409 6.316 1.00 67.56 180 GLU A O 1
ATOM 1444 N N . PHE A 1 181 ? -0.086 -9.099 5.197 1.00 74.06 181 PHE A N 1
ATOM 1445 C CA . PHE A 1 181 ? -0.481 -7.759 4.768 1.00 74.06 181 PHE A CA 1
ATOM 1446 C C . PHE A 1 181 ? -0.851 -6.883 5.968 1.00 74.06 181 PHE A C 1
ATOM 1448 O O . PHE A 1 181 ? -0.317 -5.783 6.119 1.00 74.06 181 PHE A O 1
ATOM 1455 N N . LEU A 1 182 ? -1.716 -7.380 6.854 1.00 74.00 182 LEU A N 1
ATOM 1456 C CA . LEU A 1 182 ? -2.171 -6.662 8.045 1.00 74.00 182 LEU A CA 1
ATOM 1457 C C . LEU A 1 182 ? -1.002 -6.338 8.980 1.00 74.00 182 LEU A C 1
ATOM 1459 O O . LEU A 1 182 ? -0.899 -5.206 9.463 1.00 74.00 182 LEU A O 1
ATOM 1463 N N . LYS A 1 183 ? -0.074 -7.286 9.159 1.00 80.75 183 LYS A N 1
ATOM 1464 C CA . LYS A 1 183 ? 1.167 -7.086 9.913 1.00 80.75 183 LYS A CA 1
ATOM 1465 C C . LYS A 1 183 ? 2.000 -5.972 9.290 1.00 80.75 183 LYS A C 1
ATOM 1467 O O . LYS A 1 183 ? 2.393 -5.042 9.992 1.00 80.75 183 LYS A O 1
ATOM 1472 N N . THR A 1 184 ? 2.198 -5.995 7.973 1.00 74.62 184 THR A N 1
ATOM 1473 C CA . THR A 1 184 ? 2.961 -4.962 7.258 1.00 74.62 184 THR A CA 1
ATOM 1474 C C . THR A 1 184 ? 2.309 -3.587 7.390 1.00 74.62 184 THR A C 1
ATOM 1476 O O . THR A 1 184 ? 2.985 -2.621 7.748 1.00 74.62 184 THR A O 1
ATOM 1479 N N . VAL A 1 185 ? 0.993 -3.480 7.179 1.00 74.75 185 VAL A N 1
ATOM 1480 C CA . VAL A 1 185 ? 0.240 -2.232 7.384 1.00 74.75 185 VAL A CA 1
ATOM 1481 C C . VAL A 1 185 ? 0.419 -1.724 8.815 1.00 74.75 185 VAL A C 1
ATOM 1483 O O . VAL A 1 185 ? 0.697 -0.535 9.005 1.00 74.75 185 VAL A O 1
ATOM 1486 N N . HIS A 1 186 ? 0.295 -2.610 9.809 1.00 87.25 186 HIS A N 1
ATOM 1487 C CA . HIS A 1 186 ? 0.465 -2.282 11.223 1.00 87.25 186 HIS A CA 1
ATOM 1488 C C . HIS A 1 186 ? 1.857 -1.705 11.493 1.00 87.25 186 HIS A C 1
ATOM 1490 O O . HIS A 1 186 ? 1.976 -0.596 12.019 1.00 87.25 186 HIS A O 1
ATOM 1496 N N . HIS A 1 187 ? 2.904 -2.401 11.046 1.00 80.19 187 HIS A N 1
ATOM 1497 C CA . HIS A 1 187 ? 4.287 -2.005 11.289 1.00 80.19 187 HIS A CA 1
ATOM 1498 C C . HIS A 1 187 ? 4.621 -0.683 10.593 1.00 80.19 187 HIS A C 1
ATOM 1500 O O . HIS A 1 187 ? 5.082 0.259 11.238 1.00 80.19 187 HIS A O 1
ATOM 1506 N N . VAL A 1 188 ? 4.316 -0.564 9.299 1.00 75.06 188 VAL A N 1
ATOM 1507 C CA . VAL A 1 188 ? 4.601 0.644 8.508 1.00 75.06 188 VAL A CA 1
ATOM 1508 C C . VAL A 1 188 ? 3.873 1.870 9.064 1.00 75.06 188 VAL A C 1
ATOM 1510 O O . VAL A 1 188 ? 4.442 2.963 9.093 1.00 75.06 188 VAL A O 1
ATOM 1513 N N . THR A 1 189 ? 2.628 1.711 9.519 1.00 82.56 189 THR A N 1
ATOM 1514 C CA . THR A 1 189 ? 1.813 2.846 9.976 1.00 82.56 189 THR A CA 1
ATOM 1515 C C . THR A 1 189 ? 2.173 3.286 11.394 1.00 82.56 189 THR A C 1
ATOM 1517 O O . THR A 1 189 ? 2.182 4.485 11.677 1.00 82.56 189 THR A O 1
ATOM 1520 N N . LEU A 1 190 ? 2.482 2.346 12.293 1.00 86.12 190 LEU A N 1
ATOM 1521 C CA . LEU A 1 190 ? 2.707 2.652 13.709 1.00 86.12 190 LEU A CA 1
ATOM 1522 C C . LEU A 1 190 ? 4.171 2.908 14.066 1.00 86.12 190 LEU A C 1
ATOM 1524 O O . LEU A 1 190 ? 4.421 3.666 15.009 1.00 86.12 190 LEU A O 1
ATOM 1528 N N . LYS A 1 191 ? 5.136 2.367 13.309 1.00 84.06 191 LYS A N 1
ATOM 1529 C CA . LYS A 1 191 ? 6.575 2.534 13.575 1.00 84.06 191 LYS A CA 1
ATOM 1530 C C . LYS A 1 191 ? 7.001 3.981 13.848 1.00 84.06 191 LYS A C 1
ATOM 1532 O O . LYS A 1 191 ? 7.630 4.197 14.883 1.00 84.06 191 LYS A O 1
ATOM 1537 N N . PRO A 1 192 ? 6.593 4.999 13.057 1.00 83.50 192 PRO A N 1
ATOM 1538 C CA . PRO A 1 192 ? 6.997 6.388 13.305 1.00 83.50 192 PRO A CA 1
ATOM 1539 C C . PRO A 1 192 ? 6.556 6.958 14.664 1.00 83.50 192 PRO A C 1
ATOM 1541 O O . PRO A 1 192 ? 7.085 7.986 15.103 1.00 83.50 192 PRO A O 1
ATOM 1544 N N . HIS A 1 193 ? 5.554 6.342 15.298 1.00 86.12 193 HIS A N 1
ATOM 1545 C CA . HIS A 1 193 ? 5.038 6.720 16.609 1.00 86.12 193 HIS A CA 1
ATOM 1546 C C . HIS A 1 193 ? 5.629 5.849 17.716 1.00 86.12 193 HIS A C 1
ATOM 1548 O O . HIS A 1 193 ? 6.179 6.386 18.675 1.00 86.12 193 HIS A O 1
ATOM 1554 N N . VAL A 1 194 ? 5.566 4.525 17.560 1.00 82.19 194 VAL A N 1
ATOM 1555 C CA . VAL A 1 194 ? 6.063 3.549 18.544 1.00 82.19 194 VAL A CA 1
ATOM 1556 C C . VAL A 1 194 ? 7.551 3.757 18.815 1.00 82.19 194 VAL A C 1
ATOM 1558 O O . VAL A 1 194 ? 7.947 3.861 19.974 1.00 82.19 194 VAL A O 1
ATOM 1561 N N . GLU A 1 195 ? 8.350 3.944 17.760 1.00 85.31 195 GLU A N 1
ATOM 1562 C CA . GLU A 1 195 ? 9.795 4.163 17.866 1.00 85.31 195 GLU A CA 1
ATOM 1563 C C . GLU A 1 195 ? 10.143 5.364 18.756 1.00 85.31 195 GLU A C 1
ATOM 1565 O O . GLU A 1 195 ? 11.102 5.320 19.521 1.00 85.31 195 GLU A O 1
ATOM 1570 N N . LYS A 1 196 ? 9.329 6.424 18.719 1.00 84.75 196 LYS A N 1
ATOM 1571 C CA . LYS A 1 196 ? 9.556 7.639 19.514 1.00 84.75 196 LYS A CA 1
ATOM 1572 C C . LYS A 1 196 ? 9.148 7.498 20.976 1.00 84.75 196 LYS A C 1
ATOM 1574 O O . LYS A 1 196 ? 9.671 8.234 21.806 1.00 84.75 196 LYS A O 1
ATOM 1579 N N . ILE A 1 197 ? 8.184 6.630 21.278 1.00 81.94 197 ILE A N 1
ATOM 1580 C CA . ILE A 1 197 ? 7.647 6.474 22.635 1.00 81.94 197 ILE A CA 1
ATOM 1581 C C . ILE A 1 197 ? 8.424 5.392 23.394 1.00 81.94 197 ILE A C 1
ATOM 1583 O O . ILE A 1 197 ? 8.755 5.587 24.560 1.00 81.94 197 ILE A O 1
ATOM 1587 N N . TRP A 1 198 ? 8.732 4.271 22.736 1.00 85.31 198 TRP A N 1
ATOM 1588 C CA . TRP A 1 198 ? 9.280 3.072 23.383 1.00 85.31 198 TRP A CA 1
ATOM 1589 C C . TRP A 1 198 ? 10.495 2.464 22.669 1.00 85.31 198 TRP A C 1
ATOM 1591 O O . TRP A 1 198 ? 11.067 1.499 23.173 1.00 85.31 198 TRP A O 1
ATOM 1601 N N . GLY A 1 199 ? 10.901 3.007 21.518 1.00 83.44 199 GLY A N 1
ATOM 1602 C CA . GLY A 1 199 ? 11.836 2.343 20.609 1.00 83.44 199 GLY A CA 1
ATOM 1603 C C . GLY A 1 199 ? 11.144 1.310 19.713 1.00 83.44 199 GLY A C 1
ATOM 1604 O O . GLY A 1 199 ? 9.957 1.022 19.867 1.00 83.44 199 GLY A O 1
ATOM 1605 N N . TRP A 1 200 ? 11.877 0.787 18.729 1.00 75.25 200 TRP A N 1
ATOM 1606 C CA . TRP A 1 200 ? 11.367 -0.207 17.784 1.00 75.25 200 TRP A CA 1
ATOM 1607 C C . TRP A 1 200 ? 12.233 -1.464 17.792 1.00 75.25 200 TRP A C 1
ATOM 1609 O O . TRP A 1 200 ? 13.395 -1.419 17.396 1.00 75.25 200 TRP A O 1
ATOM 1619 N N . ASP A 1 201 ? 11.637 -2.581 18.198 1.00 83.56 201 ASP A N 1
ATOM 1620 C CA . ASP A 1 201 ? 12.201 -3.922 18.056 1.00 83.56 201 ASP A CA 1
ATOM 1621 C C . ASP A 1 201 ? 11.205 -4.775 17.269 1.00 83.56 201 ASP A C 1
ATOM 1623 O O . ASP A 1 201 ? 10.050 -4.924 17.666 1.00 83.56 201 ASP A O 1
ATOM 1627 N N . GLU A 1 202 ? 11.644 -5.295 16.128 1.00 69.19 202 GLU A N 1
ATOM 1628 C CA . GLU A 1 202 ? 10.775 -5.983 15.174 1.00 69.19 202 GLU A CA 1
ATOM 1629 C C . GLU A 1 202 ? 10.200 -7.289 15.736 1.00 69.19 202 GLU A C 1
ATOM 1631 O O . GLU A 1 202 ? 9.009 -7.535 15.587 1.00 69.19 202 GLU A O 1
ATOM 1636 N N . LEU A 1 203 ? 10.982 -8.066 16.492 1.00 68.75 203 LEU A N 1
ATOM 1637 C CA . LEU A 1 203 ? 10.514 -9.325 17.089 1.00 68.75 203 LEU A CA 1
ATOM 1638 C C . LEU A 1 203 ? 9.478 -9.080 18.190 1.00 68.75 203 LEU A C 1
ATOM 1640 O O . LEU A 1 203 ? 8.525 -9.851 18.363 1.00 68.75 203 LEU A O 1
ATOM 1644 N N . VAL A 1 204 ? 9.662 -7.998 18.946 1.00 75.69 204 VAL A N 1
ATOM 1645 C CA . VAL A 1 204 ? 8.708 -7.564 19.966 1.00 75.69 204 VAL A CA 1
ATOM 1646 C C . VAL A 1 204 ? 7.404 -7.101 19.315 1.00 75.69 204 VAL A C 1
ATOM 1648 O O . VAL A 1 204 ? 6.334 -7.503 19.771 1.00 75.69 204 VAL A O 1
ATOM 1651 N N . GLN A 1 205 ? 7.467 -6.301 18.247 1.00 76.88 205 GLN A N 1
ATOM 1652 C CA . GLN A 1 205 ? 6.272 -5.823 17.539 1.00 76.88 205 GLN A CA 1
ATOM 1653 C C . GLN A 1 205 ? 5.533 -6.949 16.806 1.00 76.88 205 GLN A C 1
ATOM 1655 O O . GLN A 1 205 ? 4.309 -7.024 16.909 1.00 76.88 205 GLN A O 1
ATOM 1660 N N . ASP A 1 206 ? 6.254 -7.891 16.192 1.00 70.06 206 ASP A N 1
ATOM 1661 C CA . ASP A 1 206 ? 5.680 -9.110 15.613 1.00 70.06 206 ASP A CA 1
ATOM 1662 C C . ASP A 1 206 ? 4.910 -9.915 16.667 1.00 70.06 206 ASP A C 1
ATOM 1664 O O . ASP A 1 206 ? 3.795 -10.382 16.424 1.00 70.06 206 ASP A O 1
ATOM 1668 N N . SER A 1 207 ? 5.483 -10.049 17.867 1.00 77.00 207 SER A N 1
ATOM 1669 C CA . SER A 1 207 ? 4.842 -10.749 18.983 1.00 77.00 207 SER A CA 1
ATOM 1670 C C . SER A 1 207 ? 3.600 -10.011 19.486 1.00 77.00 207 SER A C 1
ATOM 1672 O O . SER A 1 207 ? 2.581 -10.648 19.754 1.00 77.00 207 SER A O 1
ATOM 1674 N N . TYR A 1 208 ? 3.655 -8.680 19.602 1.00 78.62 208 TYR A N 1
ATOM 1675 C CA . TYR A 1 208 ? 2.492 -7.869 19.972 1.00 78.62 208 TYR A CA 1
ATOM 1676 C C . TYR A 1 208 ? 1.368 -7.992 18.946 1.00 78.62 208 TYR A C 1
ATOM 1678 O O . TYR A 1 208 ? 0.228 -8.242 19.336 1.00 78.62 208 TYR A O 1
ATOM 1686 N N . PHE A 1 209 ? 1.692 -7.885 17.656 1.00 81.12 209 PHE A N 1
ATOM 1687 C CA . PHE A 1 209 ? 0.716 -8.038 16.584 1.00 81.12 209 PHE A CA 1
ATOM 1688 C C . PHE A 1 209 ? 0.083 -9.429 16.615 1.00 81.12 209 PHE A C 1
ATOM 1690 O O . PHE A 1 209 ? -1.137 -9.544 16.650 1.00 81.12 209 PHE A O 1
ATOM 1697 N N . LYS A 1 210 ? 0.902 -10.485 16.702 1.00 83.81 210 LYS A N 1
ATOM 1698 C CA . LYS A 1 210 ? 0.426 -11.872 16.766 1.00 83.81 210 LYS A CA 1
ATOM 1699 C C . LYS A 1 210 ? -0.517 -12.115 17.945 1.00 83.81 210 LYS A C 1
ATOM 1701 O O . LYS A 1 210 ? -1.531 -12.785 17.784 1.00 83.81 210 LYS A O 1
ATOM 1706 N N . ASN A 1 211 ? -0.185 -11.589 19.123 1.00 83.38 211 ASN A N 1
ATOM 1707 C CA . ASN A 1 211 ? -0.983 -11.790 20.334 1.00 83.38 211 ASN A CA 1
ATOM 1708 C C . ASN A 1 211 ? -2.284 -10.975 20.341 1.00 83.38 211 ASN A C 1
ATOM 1710 O O . ASN A 1 211 ? -3.238 -11.388 20.990 1.00 83.38 211 ASN A O 1
ATOM 1714 N N . GLY A 1 212 ? -2.314 -9.831 19.652 1.00 82.69 212 GLY A N 1
ATOM 1715 C CA . GLY A 1 212 ? -3.510 -9.001 19.484 1.00 82.69 212 GLY A CA 1
ATOM 1716 C C . GLY A 1 212 ? -4.319 -9.317 18.224 1.00 82.69 212 GLY A C 1
ATOM 1717 O O . GLY A 1 212 ? -5.289 -8.622 17.942 1.00 82.69 212 GLY A O 1
ATOM 1718 N N . PHE A 1 213 ? -3.923 -10.324 17.440 1.00 85.62 213 PHE A N 1
ATOM 1719 C CA . PHE A 1 213 ? -4.566 -10.625 16.167 1.00 85.62 213 PHE A CA 1
ATOM 1720 C C . PHE A 1 213 ? -5.916 -11.323 16.376 1.00 85.62 213 PHE A C 1
ATOM 1722 O O . PHE A 1 213 ? -5.985 -12.528 16.629 1.00 85.62 213 PHE A O 1
ATOM 1729 N N . HIS A 1 214 ? -6.995 -10.557 16.222 1.00 89.50 214 HIS A N 1
ATOM 1730 C CA . HIS A 1 214 ? -8.373 -11.036 16.296 1.00 89.50 214 HIS A CA 1
ATOM 1731 C C . HIS A 1 214 ? -9.095 -10.751 14.968 1.00 89.50 214 HIS A C 1
ATOM 1733 O O . HIS A 1 214 ? -9.671 -9.676 14.811 1.00 89.50 214 HIS A O 1
ATOM 1739 N N . PRO A 1 215 ? -9.074 -11.680 13.991 1.00 86.06 215 PRO A N 1
ATOM 1740 C CA . PRO A 1 215 ? -9.575 -11.418 12.637 1.00 86.06 215 PRO A CA 1
ATOM 1741 C C . PRO A 1 215 ? -11.066 -11.053 12.599 1.00 86.06 215 PRO A C 1
ATOM 1743 O O . PRO A 1 215 ? -11.472 -10.277 11.741 1.00 86.06 215 PRO A O 1
ATOM 1746 N N . ASP A 1 216 ? -11.864 -11.522 13.563 1.00 90.50 216 ASP A N 1
ATOM 1747 C CA . ASP A 1 216 ? -13.292 -11.187 13.680 1.00 90.50 216 ASP A CA 1
ATOM 1748 C C . ASP A 1 216 ? -13.554 -9.695 13.942 1.00 90.50 216 ASP A C 1
ATOM 1750 O O . ASP A 1 216 ? -14.648 -9.197 13.673 1.00 90.50 216 ASP A O 1
ATOM 1754 N N . HIS A 1 217 ? -12.557 -8.974 14.457 1.00 93.62 217 HIS A N 1
ATOM 1755 C CA . HIS A 1 217 ? -12.627 -7.539 14.723 1.00 93.62 217 HIS A CA 1
ATOM 1756 C C . HIS A 1 217 ? -12.065 -6.700 13.573 1.00 93.62 217 HIS A C 1
ATOM 1758 O O . HIS A 1 217 ? -12.207 -5.478 13.583 1.00 93.62 217 HIS A O 1
ATOM 1764 N N . ILE A 1 218 ? -11.415 -7.327 12.588 1.00 92.75 218 ILE A N 1
ATOM 1765 C CA . ILE A 1 218 ? -10.639 -6.639 11.559 1.00 92.75 218 ILE A CA 1
ATOM 1766 C C . ILE A 1 218 ? -11.374 -6.698 10.218 1.00 92.75 218 ILE A C 1
ATOM 1768 O O . ILE A 1 218 ? -11.891 -7.729 9.789 1.00 92.75 218 ILE A O 1
ATOM 1772 N N . GLN A 1 219 ? -11.385 -5.566 9.522 1.00 90.06 219 GLN A N 1
ATOM 1773 C CA . GLN A 1 219 ? -11.855 -5.438 8.151 1.00 90.06 219 GLN A CA 1
ATOM 1774 C C . GLN A 1 219 ? -10.773 -4.794 7.288 1.00 90.06 219 GLN A C 1
ATOM 1776 O O . GLN A 1 219 ? -10.178 -3.788 7.681 1.00 90.06 219 GLN A O 1
ATOM 1781 N N . ILE A 1 220 ? -10.541 -5.322 6.090 1.00 84.12 220 ILE A N 1
ATOM 1782 C CA . ILE A 1 220 ? -9.600 -4.734 5.132 1.00 84.12 220 ILE A CA 1
ATOM 1783 C C . ILE A 1 220 ? -10.246 -3.524 4.479 1.00 84.12 220 ILE A C 1
ATOM 1785 O O . ILE A 1 220 ? -11.385 -3.584 4.024 1.00 84.12 220 ILE A O 1
ATOM 1789 N N . ILE A 1 221 ? -9.499 -2.426 4.411 1.00 88.19 221 ILE A N 1
ATOM 1790 C CA . ILE A 1 221 ? -9.899 -1.212 3.710 1.00 88.19 221 ILE A CA 1
ATOM 1791 C C . ILE A 1 221 ? -9.429 -1.324 2.265 1.00 88.19 221 ILE A C 1
ATOM 1793 O O . ILE A 1 221 ? -8.226 -1.376 2.008 1.00 88.19 221 ILE A O 1
ATOM 1797 N N . PHE A 1 222 ? -10.373 -1.283 1.329 1.00 81.19 222 PHE A N 1
ATOM 1798 C CA . PHE A 1 222 ? -10.106 -1.211 -0.101 1.00 81.19 222 PHE A CA 1
ATOM 1799 C C . PHE A 1 222 ? -10.375 0.191 -0.647 1.00 81.19 222 PHE A C 1
ATOM 1801 O O . PHE A 1 222 ? -11.393 0.807 -0.328 1.00 81.19 222 PHE A O 1
ATOM 1808 N N . TYR A 1 223 ? -9.503 0.666 -1.530 1.00 75.19 223 TYR A N 1
ATOM 1809 C CA . TYR A 1 223 ? -9.705 1.869 -2.337 1.00 75.19 223 TYR A CA 1
ATOM 1810 C C . TYR A 1 223 ? -9.465 1.506 -3.802 1.00 75.19 223 TYR A C 1
ATOM 1812 O O . TYR A 1 223 ? -8.415 0.961 -4.130 1.00 75.19 223 TYR A O 1
ATOM 1820 N N . GLU A 1 224 ? -10.462 1.733 -4.664 1.00 71.88 224 GLU A N 1
ATOM 1821 C CA . GLU A 1 224 ? -10.423 1.341 -6.088 1.00 71.88 224 GLU A CA 1
ATOM 1822 C C . GLU A 1 224 ? -10.056 -0.145 -6.312 1.00 71.88 224 GLU A C 1
ATOM 1824 O O . GLU A 1 224 ? -9.357 -0.504 -7.254 1.00 71.88 224 GLU A O 1
ATOM 1829 N N . GLY A 1 225 ? -10.531 -1.027 -5.424 1.00 62.28 225 GLY A N 1
ATOM 1830 C CA . GLY A 1 225 ? -10.267 -2.471 -5.481 1.00 62.28 225 GLY A CA 1
ATOM 1831 C C . GLY A 1 225 ? -8.896 -2.899 -4.949 1.00 62.28 225 GLY A C 1
ATOM 1832 O O . GLY A 1 225 ? -8.599 -4.088 -4.946 1.00 62.28 225 GLY A O 1
ATOM 1833 N N . ILE A 1 226 ? -8.077 -1.964 -4.461 1.00 66.00 226 ILE A N 1
ATOM 1834 C CA . ILE A 1 226 ? -6.749 -2.237 -3.900 1.00 66.00 226 ILE A CA 1
ATOM 1835 C C . ILE A 1 226 ? -6.847 -2.282 -2.369 1.00 66.00 226 ILE A C 1
ATOM 1837 O O . ILE A 1 226 ? -7.395 -1.337 -1.799 1.00 66.00 226 ILE A O 1
ATOM 1841 N N . PRO A 1 227 ? -6.310 -3.306 -1.679 1.00 71.94 227 PRO A N 1
ATOM 1842 C CA . PRO A 1 227 ? -6.202 -3.301 -0.222 1.00 71.94 227 PRO A CA 1
ATOM 1843 C C . PRO A 1 227 ? -5.161 -2.260 0.219 1.00 71.94 227 PRO A C 1
ATOM 1845 O O . PRO A 1 227 ? -3.993 -2.296 -0.175 1.00 71.94 227 PRO A O 1
ATOM 1848 N N . ILE A 1 228 ? -5.591 -1.290 1.022 1.00 83.44 228 ILE A N 1
ATOM 1849 C CA . ILE A 1 228 ? -4.784 -0.119 1.405 1.00 83.44 228 ILE A CA 1
ATOM 1850 C C . ILE A 1 228 ? -4.566 0.017 2.909 1.00 83.44 228 ILE A C 1
ATOM 1852 O O . ILE A 1 228 ? -3.829 0.903 3.343 1.00 83.44 228 ILE A O 1
ATOM 1856 N N . GLY A 1 229 ? -5.227 -0.807 3.711 1.00 85.06 229 GLY A N 1
ATOM 1857 C CA . GLY A 1 229 ? -5.210 -0.676 5.154 1.00 85.06 229 GLY A CA 1
ATOM 1858 C C . GLY A 1 229 ? -6.172 -1.631 5.835 1.00 85.06 229 GLY A C 1
ATOM 1859 O O . GLY A 1 229 ? -6.762 -2.490 5.182 1.00 85.06 229 GLY A O 1
ATOM 1860 N N . TYR A 1 230 ? -6.378 -1.440 7.131 1.00 94.81 230 TYR A N 1
ATOM 1861 C CA . TYR A 1 230 ? -7.437 -2.126 7.857 1.00 94.81 230 TYR A CA 1
ATOM 1862 C C . TYR A 1 230 ? -8.071 -1.244 8.926 1.00 94.81 230 TYR A C 1
ATOM 1864 O O . TYR A 1 230 ? -7.481 -0.277 9.422 1.00 94.81 230 TYR A O 1
ATOM 1872 N N . LEU A 1 231 ? -9.303 -1.605 9.253 1.00 97.75 231 LEU A N 1
ATOM 1873 C CA . LEU A 1 231 ? -10.100 -1.065 10.334 1.00 97.75 231 LEU A CA 1
ATOM 1874 C C . LEU A 1 231 ? -10.311 -2.184 11.350 1.00 97.75 231 LEU A C 1
ATOM 1876 O O . LEU A 1 231 ? -10.770 -3.259 10.984 1.00 97.75 231 LEU A O 1
ATOM 1880 N N . GLU A 1 232 ? -9.987 -1.931 12.609 1.00 97.69 232 GLU A N 1
ATOM 1881 C CA . GLU A 1 232 ? -10.259 -2.840 13.715 1.00 97.69 232 GLU A CA 1
ATOM 1882 C C . GLU A 1 232 ? -11.288 -2.206 14.644 1.00 97.69 232 GLU A C 1
ATOM 1884 O O . GLU A 1 232 ? -11.073 -1.105 15.166 1.00 97.69 232 GLU A O 1
ATOM 1889 N N . LEU A 1 233 ? -12.402 -2.905 14.834 1.00 96.31 233 LEU A N 1
ATOM 1890 C CA . LEU A 1 233 ? -13.514 -2.476 15.665 1.00 96.31 233 LEU A CA 1
ATOM 1891 C C . LEU A 1 233 ? -13.778 -3.502 16.758 1.00 96.31 233 LEU A C 1
ATOM 1893 O O . LEU A 1 233 ? -13.911 -4.692 16.487 1.00 96.31 233 LEU A O 1
ATOM 1897 N N . THR A 1 234 ? -13.959 -3.020 17.980 1.00 95.06 234 THR A N 1
ATOM 1898 C CA . THR A 1 234 ? -14.573 -3.802 19.054 1.00 95.06 234 THR A CA 1
ATOM 1899 C C . THR A 1 234 ? -15.878 -3.145 19.470 1.00 95.06 234 THR A C 1
ATOM 1901 O O . THR A 1 234 ? -16.048 -1.930 19.339 1.00 95.06 234 THR A O 1
ATOM 1904 N N . GLN A 1 235 ? -16.824 -3.941 19.958 1.00 92.19 235 GLN A N 1
ATOM 1905 C CA . GLN A 1 235 ? -18.072 -3.424 20.499 1.00 92.19 235 GLN A CA 1
ATOM 1906 C C . GLN A 1 235 ? -18.295 -3.977 21.901 1.00 92.19 235 GLN A C 1
ATOM 1908 O O . GLN A 1 235 ? -18.316 -5.189 22.103 1.00 92.19 235 GLN A O 1
ATOM 1913 N N . GLU A 1 236 ? -18.502 -3.068 22.848 1.00 91.88 236 GLU A N 1
ATOM 1914 C CA . GLU A 1 236 ? -18.861 -3.364 24.231 1.00 91.88 236 GLU A CA 1
ATOM 1915 C C . GLU A 1 236 ? -20.098 -2.540 24.589 1.00 91.88 236 GLU A C 1
ATOM 1917 O O . GLU A 1 236 ? -20.072 -1.311 24.536 1.00 91.88 236 GLU A O 1
ATOM 1922 N N . GLU A 1 237 ? -21.195 -3.216 24.937 1.00 90.69 237 GLU A N 1
ATOM 1923 C CA . GLU A 1 237 ? -22.475 -2.577 25.270 1.00 90.69 237 GLU A CA 1
ATOM 1924 C C . GLU A 1 237 ? -22.931 -1.576 24.184 1.00 90.69 237 GLU A C 1
ATOM 1926 O O . GLU A 1 237 ? -23.194 -1.960 23.040 1.00 90.69 237 GLU A O 1
ATOM 1931 N N . SER A 1 238 ? -23.032 -0.294 24.544 1.00 93.56 238 SER A N 1
ATOM 1932 C CA . SER A 1 238 ? -23.429 0.817 23.680 1.00 93.56 238 SER A CA 1
ATOM 1933 C C . SER A 1 238 ? -22.242 1.550 23.043 1.00 93.56 238 SER A C 1
ATOM 1935 O O . SER A 1 238 ? -22.432 2.617 22.459 1.00 93.56 238 SER A O 1
ATOM 1937 N N . ILE A 1 239 ? -21.021 1.012 23.142 1.00 95.81 239 ILE A N 1
ATOM 1938 C CA . ILE A 1 239 ? -19.790 1.657 22.674 1.00 95.81 239 ILE A CA 1
ATOM 1939 C C . ILE A 1 239 ? -19.124 0.808 21.591 1.00 95.81 239 ILE A C 1
ATOM 1941 O O . ILE A 1 239 ? -18.717 -0.330 21.820 1.00 95.81 239 ILE A O 1
ATOM 1945 N N . VAL A 1 240 ? -18.935 1.406 20.419 1.00 97.19 240 VAL A N 1
ATOM 1946 C CA . VAL A 1 240 ? -18.093 0.875 19.345 1.00 97.19 240 VAL A CA 1
ATOM 1947 C C . VAL A 1 240 ? -16.741 1.575 19.410 1.00 97.19 240 VAL A C 1
ATOM 1949 O O . VAL A 1 240 ? -16.650 2.793 19.242 1.00 97.19 240 VAL A O 1
ATOM 1952 N N . THR A 1 241 ? -15.678 0.816 19.652 1.00 97.88 241 THR A N 1
ATOM 1953 C CA . THR A 1 241 ? -14.311 1.333 19.722 1.00 97.88 241 THR A CA 1
ATOM 1954 C C . THR A 1 241 ? -13.578 1.074 18.413 1.00 97.88 241 THR A C 1
ATOM 1956 O O . THR A 1 241 ? -13.444 -0.068 17.985 1.00 97.88 241 THR A O 1
ATOM 1959 N N . ILE A 1 242 ? -13.052 2.137 17.803 1.00 98.12 242 ILE A N 1
ATOM 1960 C CA . ILE A 1 242 ? -12.051 2.057 16.739 1.00 98.12 242 ILE A CA 1
ATOM 1961 C C . ILE A 1 242 ? -10.709 1.771 17.415 1.00 98.12 242 ILE A C 1
ATOM 1963 O O . ILE A 1 242 ? -10.047 2.689 17.907 1.00 98.12 242 ILE A O 1
ATOM 1967 N N . ALA A 1 243 ? -10.335 0.494 17.478 1.00 95.44 243 ALA A N 1
ATOM 1968 C CA . ALA A 1 243 ? -9.058 0.067 18.040 1.00 95.44 243 ALA A CA 1
ATOM 1969 C C . ALA A 1 243 ? -7.903 0.473 17.117 1.00 95.44 243 ALA A C 1
ATOM 1971 O O . ALA A 1 243 ? -6.909 1.034 17.574 1.00 95.44 243 ALA A O 1
ATOM 1972 N N . ASN A 1 244 ? -8.078 0.275 15.808 1.00 96.25 244 ASN A N 1
ATOM 1973 C CA . ASN A 1 244 ? -7.121 0.677 14.786 1.00 96.25 244 ASN A CA 1
ATOM 1974 C C . ASN A 1 244 ? -7.840 1.169 13.525 1.00 96.25 244 ASN A C 1
ATOM 1976 O O . ASN A 1 244 ? -8.795 0.561 13.057 1.00 96.25 244 ASN A O 1
ATOM 1980 N N . ILE A 1 245 ? -7.344 2.256 12.938 1.00 97.25 245 ILE A N 1
ATOM 1981 C CA . ILE A 1 245 ? -7.653 2.655 11.560 1.00 97.25 245 ILE A CA 1
ATOM 1982 C C . ILE A 1 245 ? -6.336 2.986 10.871 1.00 97.25 245 ILE A C 1
ATOM 1984 O O . ILE A 1 245 ? -5.816 4.100 10.958 1.00 97.25 245 ILE A O 1
ATOM 1988 N N . LEU A 1 246 ? -5.752 1.980 10.230 1.00 94.00 246 LEU A N 1
ATOM 1989 C CA . LEU A 1 246 ? -4.426 2.089 9.638 1.00 94.00 246 LEU A CA 1
ATOM 1990 C C . LEU A 1 246 ? -4.557 2.064 8.127 1.00 94.00 246 LEU A C 1
ATOM 1992 O O . LEU A 1 246 ? -5.056 1.106 7.551 1.00 94.00 246 LEU A O 1
ATOM 1996 N N . ILE A 1 247 ? -4.101 3.136 7.492 1.00 85.38 247 ILE A N 1
ATOM 1997 C CA . ILE A 1 247 ? -4.051 3.280 6.040 1.00 85.38 247 ILE A CA 1
ATOM 1998 C C . ILE A 1 247 ? -2.588 3.467 5.671 1.00 85.38 247 ILE A C 1
ATOM 2000 O O . ILE A 1 247 ? -1.912 4.314 6.262 1.00 85.38 247 ILE A O 1
ATOM 2004 N N . LEU A 1 248 ? -2.103 2.711 4.687 1.00 76.00 248 LEU A N 1
ATOM 2005 C CA . LEU A 1 248 ? -0.730 2.815 4.204 1.00 76.00 248 LEU A CA 1
ATOM 2006 C C . LEU A 1 248 ? -0.389 4.274 3.848 1.00 76.00 248 LEU A C 1
ATOM 2008 O O . LEU A 1 248 ? -1.219 4.955 3.235 1.00 76.00 248 LEU A O 1
ATOM 2012 N N . PRO A 1 249 ? 0.827 4.764 4.165 1.00 76.69 249 PRO A N 1
ATOM 2013 C CA . PRO A 1 249 ? 1.195 6.177 4.023 1.00 76.69 249 PRO A CA 1
ATOM 2014 C C . PRO A 1 249 ? 0.847 6.803 2.666 1.00 76.69 249 PRO A C 1
ATOM 2016 O O . PRO A 1 249 ? 0.377 7.937 2.612 1.00 76.69 249 PRO A O 1
ATOM 2019 N N . ARG A 1 250 ? 0.999 6.045 1.572 1.00 70.62 250 ARG A N 1
ATOM 2020 C CA . ARG A 1 250 ? 0.720 6.499 0.199 1.00 70.62 250 ARG A CA 1
ATOM 2021 C C . ARG A 1 250 ? -0.760 6.763 -0.114 1.00 70.62 250 ARG A C 1
ATOM 2023 O O . ARG A 1 250 ? -1.039 7.426 -1.104 1.00 70.62 250 ARG A O 1
ATOM 2030 N N . PHE A 1 251 ? -1.685 6.284 0.719 1.00 76.44 251 PHE A N 1
ATOM 2031 C CA . PHE A 1 251 ? -3.131 6.526 0.603 1.00 76.44 251 PHE A CA 1
ATOM 2032 C C . PHE A 1 251 ? -3.664 7.454 1.707 1.00 76.44 251 PHE A C 1
ATOM 2034 O O . PHE A 1 251 ? -4.867 7.702 1.809 1.00 76.44 251 PHE A O 1
ATOM 2041 N N . GLN A 1 252 ? -2.784 8.014 2.540 1.00 81.25 252 GLN A N 1
ATOM 2042 C CA . GLN A 1 252 ? -3.173 9.004 3.538 1.00 81.25 252 GLN A CA 1
ATOM 2043 C C . GLN A 1 252 ? -3.327 10.395 2.910 1.00 81.25 252 GLN A C 1
ATOM 2045 O O . GLN A 1 252 ? -2.683 10.741 1.927 1.00 81.25 252 GLN A O 1
ATOM 2050 N N . GLY A 1 253 ? -4.175 11.235 3.509 1.00 80.69 253 GLY A N 1
ATOM 2051 C CA . GLY A 1 253 ? -4.402 12.606 3.029 1.00 80.69 253 GLY A CA 1
ATOM 2052 C C . GLY A 1 253 ? -5.410 12.738 1.883 1.00 80.69 253 GLY A C 1
ATOM 2053 O O . GLY A 1 253 ? -5.749 13.861 1.535 1.00 80.69 253 GLY A O 1
ATOM 2054 N N . PHE A 1 254 ? -5.957 11.630 1.376 1.00 79.38 254 PHE A N 1
ATOM 2055 C CA . PHE A 1 254 ? -7.024 11.612 0.363 1.00 79.38 254 PHE A CA 1
ATOM 2056 C C . PHE A 1 254 ? -8.447 11.643 0.955 1.00 79.38 254 PHE A C 1
ATOM 2058 O O . PHE A 1 254 ? -9.422 11.422 0.250 1.00 79.38 254 PHE A O 1
ATOM 2065 N N . GLY A 1 255 ? -8.589 11.868 2.266 1.00 87.31 255 GLY A N 1
ATOM 2066 C CA . GLY A 1 255 ? -9.896 11.900 2.941 1.00 87.31 255 GLY A CA 1
ATOM 2067 C C . GLY A 1 255 ? -10.550 10.531 3.181 1.00 87.31 255 GLY A C 1
ATOM 2068 O O . GLY A 1 255 ? -11.615 10.480 3.786 1.00 87.31 255 GLY A O 1
ATOM 2069 N N . ILE A 1 256 ? -9.908 9.423 2.789 1.00 88.56 256 ILE A N 1
ATOM 2070 C CA . ILE A 1 256 ? -10.437 8.055 2.954 1.00 88.56 256 ILE A CA 1
ATOM 2071 C C . ILE A 1 256 ? -10.731 7.743 4.427 1.00 88.56 256 ILE A C 1
ATOM 2073 O O . ILE A 1 256 ? -11.852 7.381 4.766 1.00 88.56 256 ILE A O 1
ATOM 2077 N N . GLY A 1 257 ? -9.753 7.953 5.318 1.00 92.50 257 GLY A N 1
ATOM 2078 C CA . GLY A 1 257 ? -9.943 7.730 6.756 1.00 92.50 257 GLY A CA 1
ATOM 2079 C C . GLY A 1 257 ? -11.069 8.588 7.339 1.00 92.50 257 GLY A C 1
ATOM 2080 O O . GLY A 1 257 ? -11.897 8.086 8.087 1.00 92.50 257 GLY A O 1
ATOM 2081 N N . SER A 1 258 ? -11.156 9.859 6.933 1.00 92.81 258 SER A N 1
ATOM 2082 C CA . SER A 1 258 ? -12.237 10.762 7.345 1.00 92.81 258 SER A CA 1
ATOM 2083 C C . SER A 1 258 ? -13.610 10.244 6.914 1.00 92.81 258 SER A C 1
ATOM 2085 O O . SER A 1 258 ? -14.542 10.262 7.711 1.00 92.81 258 SER A O 1
ATOM 2087 N N . LYS A 1 259 ? -13.730 9.745 5.677 1.00 93.94 259 LYS A N 1
ATOM 2088 C CA . LYS A 1 259 ? -14.975 9.165 5.161 1.00 93.94 259 LYS A CA 1
ATOM 2089 C C . LYS A 1 259 ? -15.366 7.900 5.927 1.00 93.94 259 LYS A C 1
ATOM 2091 O O . LYS A 1 259 ? -16.513 7.797 6.335 1.00 93.94 259 LYS A O 1
ATOM 2096 N N . ILE A 1 260 ? -14.417 6.993 6.175 1.00 96.38 260 ILE A N 1
ATOM 2097 C CA . ILE A 1 260 ? -14.653 5.762 6.953 1.00 96.38 260 ILE A CA 1
ATOM 2098 C C . ILE A 1 260 ? -15.187 6.094 8.347 1.00 96.38 260 ILE A C 1
ATOM 2100 O O . ILE A 1 260 ? -16.157 5.494 8.802 1.00 96.38 260 ILE A O 1
ATOM 2104 N N . ILE A 1 261 ? -14.557 7.058 9.020 1.00 97.38 261 ILE A N 1
ATOM 2105 C CA . ILE A 1 261 ? -14.940 7.451 10.376 1.00 97.38 261 ILE A CA 1
ATOM 2106 C C . ILE A 1 261 ? -16.315 8.124 10.383 1.00 97.38 261 ILE A C 1
ATOM 2108 O O . ILE A 1 261 ? -17.127 7.789 11.236 1.00 97.38 261 ILE A O 1
ATOM 2112 N N . ASN A 1 262 ? -16.607 9.019 9.434 1.00 96.12 262 ASN A N 1
ATOM 2113 C CA . ASN A 1 262 ? -17.932 9.640 9.326 1.00 96.12 262 ASN A CA 1
ATOM 2114 C C . ASN A 1 262 ? -19.033 8.610 9.063 1.00 96.12 262 ASN A C 1
ATOM 2116 O O . ASN A 1 262 ? -20.051 8.629 9.745 1.00 96.12 262 ASN A O 1
ATOM 2120 N N . ASP A 1 263 ? -18.808 7.662 8.153 1.00 95.25 263 ASP A N 1
ATOM 2121 C CA . ASP A 1 263 ? -19.784 6.606 7.859 1.00 95.25 263 ASP A CA 1
ATOM 2122 C C . ASP A 1 263 ? -20.035 5.712 9.082 1.00 95.25 263 ASP A C 1
ATOM 2124 O O . ASP A 1 263 ? -21.153 5.240 9.305 1.00 95.25 263 ASP A O 1
ATOM 2128 N N . LEU A 1 264 ? -18.997 5.477 9.892 1.00 96.12 264 LEU A N 1
ATOM 2129 C CA . LEU A 1 264 ? -19.120 4.751 11.152 1.00 96.12 264 LEU A CA 1
ATOM 2130 C C . LEU A 1 264 ? -19.878 5.567 12.207 1.00 96.12 264 LEU A C 1
ATOM 2132 O O . LEU A 1 264 ? -20.756 5.018 12.867 1.00 96.12 264 LEU A O 1
ATOM 2136 N N . ILE A 1 265 ? -19.583 6.862 12.336 1.00 96.19 265 ILE A N 1
ATOM 2137 C CA . ILE A 1 265 ? -20.309 7.780 13.220 1.00 96.19 265 ILE A CA 1
ATOM 2138 C C . ILE A 1 265 ? -21.796 7.790 12.862 1.00 96.19 265 ILE A C 1
ATOM 2140 O O . ILE A 1 265 ? -22.625 7.546 13.733 1.00 96.19 265 ILE A O 1
ATOM 2144 N N . GLU A 1 266 ? -22.143 8.020 11.595 1.00 95.00 266 GLU A N 1
ATOM 2145 C CA . GLU A 1 266 ? -23.534 8.070 11.130 1.00 95.00 266 GLU A CA 1
ATOM 2146 C C . GLU A 1 266 ? -24.276 6.764 11.439 1.00 95.00 266 GLU A C 1
ATOM 2148 O O . GLU A 1 266 ? -25.384 6.783 11.981 1.00 95.00 266 GLU A O 1
ATOM 2153 N N . ARG A 1 267 ? -23.637 5.617 11.169 1.00 94.62 267 ARG A N 1
ATOM 2154 C CA . ARG A 1 267 ? -24.184 4.292 11.493 1.00 94.62 267 ARG A CA 1
ATOM 2155 C C . ARG A 1 267 ? -24.409 4.110 12.994 1.00 94.62 267 ARG A C 1
ATOM 2157 O O . ARG A 1 267 ? -25.447 3.582 13.398 1.00 94.62 267 ARG A O 1
ATOM 2164 N N . ASN A 1 268 ? -23.443 4.524 13.808 1.00 95.06 268 ASN A N 1
ATOM 2165 C CA . ASN A 1 268 ? -23.502 4.367 15.255 1.00 95.06 268 ASN A CA 1
ATOM 2166 C C . ASN A 1 268 ? -24.569 5.282 15.864 1.00 95.06 268 ASN A C 1
ATOM 2168 O O . ASN A 1 268 ? -25.386 4.793 16.637 1.00 95.06 268 ASN A O 1
ATOM 2172 N N . ILE A 1 269 ? -24.666 6.547 15.435 1.00 93.56 269 ILE A N 1
ATOM 2173 C CA . ILE A 1 269 ? -25.749 7.464 15.835 1.00 93.56 269 ILE A CA 1
ATOM 2174 C C . ILE A 1 269 ? -27.113 6.859 15.504 1.00 93.56 269 ILE A C 1
ATOM 2176 O O . ILE A 1 269 ? -27.987 6.812 16.368 1.00 93.56 269 ILE A O 1
ATOM 2180 N N . ALA A 1 270 ? -27.295 6.363 14.274 1.00 92.69 270 ALA A N 1
ATOM 2181 C CA . ALA A 1 270 ? -28.551 5.745 13.848 1.00 92.69 270 ALA A CA 1
ATOM 2182 C C . ALA A 1 270 ? -28.929 4.516 14.695 1.00 92.69 270 ALA A C 1
ATOM 2184 O O . ALA A 1 270 ? -30.105 4.171 14.794 1.00 92.69 270 ALA A O 1
ATOM 2185 N N . SER A 1 271 ? -27.938 3.884 15.327 1.00 92.00 271 SER A N 1
ATOM 2186 C CA . SER A 1 271 ? -28.100 2.721 16.202 1.00 92.00 271 SER A CA 1
ATOM 2187 C C . SER A 1 271 ? -28.094 3.077 17.699 1.00 92.00 271 SER A C 1
ATOM 2189 O O . SER A 1 271 ? -28.143 2.176 18.531 1.00 92.00 271 SER A O 1
ATOM 2191 N N . GLY A 1 272 ? -28.018 4.365 18.062 1.00 92.12 272 GLY A N 1
ATOM 2192 C CA . GLY A 1 272 ? -27.925 4.818 19.456 1.00 92.12 272 GLY A CA 1
ATOM 2193 C C . GLY A 1 272 ? -26.603 4.468 20.154 1.00 92.12 272 GLY A C 1
ATOM 2194 O O . GLY A 1 272 ? -26.562 4.395 21.380 1.00 92.12 272 GLY A O 1
ATOM 2195 N N . LEU A 1 273 ? -25.538 4.225 19.387 1.00 94.50 273 LEU A N 1
ATOM 2196 C CA . LEU A 1 273 ? -24.219 3.818 19.869 1.00 94.50 273 LEU A CA 1
ATOM 2197 C C . LEU A 1 273 ? -23.244 5.003 19.925 1.00 94.50 273 LEU A C 1
ATOM 2199 O O . LEU A 1 273 ? -23.292 5.925 19.109 1.00 94.50 273 LEU A O 1
ATOM 2203 N N . ILE A 1 274 ? -22.307 4.933 20.866 1.00 96.12 274 ILE A N 1
ATOM 2204 C CA . ILE A 1 274 ? -21.179 5.854 21.020 1.00 96.12 274 ILE A CA 1
ATOM 2205 C C . ILE A 1 274 ? -19.995 5.322 20.214 1.00 96.12 274 ILE A C 1
ATOM 2207 O O . ILE A 1 274 ? -19.692 4.131 20.255 1.00 96.12 274 ILE A O 1
ATOM 2211 N N . THR A 1 275 ? -19.284 6.207 19.519 1.00 98.00 275 THR A N 1
ATOM 2212 C CA . THR A 1 275 ? -18.019 5.863 18.854 1.00 98.00 275 THR A CA 1
ATOM 2213 C C . THR A 1 275 ? -16.852 6.312 19.719 1.00 98.00 275 THR A C 1
ATOM 2215 O O . THR A 1 275 ? -16.796 7.471 20.119 1.00 98.00 275 THR A O 1
ATOM 2218 N N . LYS A 1 276 ? -15.898 5.427 19.997 1.00 97.88 276 LYS A N 1
ATOM 2219 C CA . LYS A 1 276 ? -14.723 5.697 20.837 1.00 97.88 276 LYS A CA 1
ATOM 2220 C C . LYS A 1 276 ? -13.432 5.407 20.078 1.00 97.88 276 LYS A C 1
ATOM 2222 O O . LYS A 1 276 ? -13.394 4.500 19.256 1.00 97.88 276 LYS A O 1
ATOM 2227 N N . LEU A 1 277 ? -12.363 6.144 20.370 1.00 97.94 277 LEU A N 1
ATOM 2228 C CA . LEU A 1 277 ? -11.017 5.851 19.871 1.00 97.94 277 LEU A CA 1
ATOM 2229 C C . LEU A 1 277 ? -9.926 6.295 20.850 1.00 97.94 277 LEU A C 1
ATOM 2231 O O . LEU A 1 277 ? -10.160 7.111 21.745 1.00 97.94 277 LEU A O 1
ATOM 2235 N N . GLY A 1 278 ? -8.719 5.768 20.653 1.00 95.19 278 GLY A N 1
ATOM 2236 C CA . GLY A 1 278 ? -7.493 6.251 21.284 1.00 95.19 278 GLY A CA 1
ATOM 2237 C C . GLY A 1 278 ? -6.552 6.872 20.253 1.00 95.19 278 GLY A C 1
ATOM 2238 O O . GLY A 1 278 ? -6.448 6.394 19.127 1.00 95.19 278 GLY A O 1
ATOM 2239 N N . VAL A 1 279 ? -5.836 7.932 20.628 1.00 94.69 279 VAL A N 1
ATOM 2240 C CA . VAL A 1 279 ? -4.810 8.546 19.772 1.00 94.69 279 VAL A CA 1
ATOM 2241 C C . VAL A 1 279 ? -3.560 8.879 20.568 1.00 94.69 279 VAL A C 1
ATOM 2243 O O . VAL A 1 279 ? -3.648 9.491 21.631 1.00 94.69 279 VAL A O 1
ATOM 2246 N N . PHE A 1 280 ? -2.382 8.507 20.057 1.00 92.44 280 PHE A N 1
ATOM 2247 C CA . PHE A 1 280 ? -1.113 8.893 20.675 1.00 92.44 280 PHE A CA 1
ATOM 2248 C C . PHE A 1 280 ? -1.018 10.412 20.836 1.00 92.44 280 PHE A C 1
ATOM 2250 O O . PHE A 1 280 ? -1.268 11.150 19.879 1.00 92.44 280 PHE A O 1
ATOM 2257 N N . LYS A 1 281 ? -0.546 10.895 21.992 1.00 93.12 281 LYS A N 1
ATOM 2258 C CA . LYS A 1 281 ? -0.347 12.338 22.229 1.00 93.12 281 LYS A CA 1
ATOM 2259 C C . LYS A 1 281 ? 0.605 12.973 21.211 1.00 93.12 281 LYS A C 1
ATOM 2261 O O . LYS A 1 281 ? 0.415 14.119 20.811 1.00 93.12 281 LYS A O 1
ATOM 2266 N N . ILE A 1 282 ? 1.588 12.206 20.732 1.00 92.31 282 ILE A N 1
ATOM 2267 C CA . ILE A 1 282 ? 2.528 12.640 19.689 1.00 92.31 282 ILE A CA 1
ATOM 2268 C C . ILE A 1 282 ? 1.910 12.670 18.280 1.00 92.31 282 ILE A C 1
ATOM 2270 O O . ILE A 1 282 ? 2.463 13.309 17.385 1.00 92.31 282 ILE A O 1
ATOM 2274 N N . ASN A 1 283 ? 0.773 12.002 18.054 1.00 92.88 283 ASN A N 1
ATOM 2275 C CA . ASN A 1 283 ? 0.088 11.971 16.762 1.00 92.88 283 ASN A CA 1
ATOM 2276 C C . ASN A 1 283 ? -0.895 13.147 16.639 1.00 92.88 283 ASN A C 1
ATOM 2278 O O . ASN A 1 283 ? -2.117 13.000 16.567 1.00 92.88 283 ASN A O 1
ATOM 2282 N N . THR A 1 284 ? -0.329 14.353 16.606 1.00 94.12 284 THR A N 1
ATOM 2283 C CA . THR A 1 284 ? -1.091 15.609 16.562 1.00 94.12 284 THR A CA 1
ATOM 2284 C C . THR A 1 284 ? -1.942 15.750 15.298 1.00 94.12 284 THR A C 1
ATOM 2286 O O . THR A 1 284 ? -2.984 16.403 15.335 1.00 94.12 284 THR A O 1
ATOM 2289 N N . ARG A 1 285 ? -1.544 15.117 14.185 1.00 91.38 285 ARG A N 1
ATOM 2290 C CA . ARG A 1 285 ? -2.318 15.099 12.936 1.00 91.38 285 ARG A CA 1
ATOM 2291 C C . ARG A 1 285 ? -3.607 14.291 13.086 1.00 91.38 285 ARG A C 1
ATOM 2293 O O . ARG A 1 285 ? -4.662 14.800 12.718 1.00 91.38 285 ARG A O 1
ATOM 2300 N N . ALA A 1 286 ? -3.533 13.074 13.628 1.00 92.50 286 ALA A N 1
ATOM 2301 C CA . ALA A 1 286 ? -4.721 12.254 13.857 1.00 92.50 286 ALA A CA 1
ATOM 2302 C C . ALA A 1 286 ? -5.649 12.898 14.894 1.00 92.50 286 ALA A C 1
ATOM 2304 O O . ALA A 1 286 ? -6.849 12.980 14.661 1.00 92.50 286 ALA A O 1
ATOM 2305 N N . LYS A 1 287 ? -5.094 13.467 15.973 1.00 95.88 287 LYS A N 1
ATOM 2306 C CA . LYS A 1 287 ? -5.884 14.214 16.962 1.00 95.88 287 LYS A CA 1
ATOM 2307 C C . LYS A 1 287 ? -6.693 15.346 16.315 1.00 95.88 287 LYS A C 1
ATOM 2309 O O . LYS A 1 287 ? -7.903 15.398 16.494 1.00 95.88 287 LYS A O 1
ATOM 2314 N N . LYS A 1 288 ? -6.045 16.206 15.516 1.00 96.00 288 LYS A N 1
ATOM 2315 C CA . LYS A 1 288 ? -6.725 17.305 14.804 1.00 96.00 288 LYS A CA 1
ATOM 2316 C C . LYS A 1 288 ? -7.815 16.806 13.858 1.00 96.00 288 LYS A C 1
ATOM 2318 O O . LYS A 1 288 ? -8.859 17.440 13.755 1.00 96.00 288 LYS A O 1
ATOM 2323 N N . LEU A 1 289 ? -7.574 15.684 13.173 1.00 94.25 289 LEU A N 1
ATOM 2324 C CA . LEU A 1 289 ? -8.595 15.038 12.354 1.00 94.25 289 LEU A CA 1
ATOM 2325 C C . LEU A 1 289 ? -9.802 14.654 13.217 1.00 94.25 289 LEU A C 1
ATOM 2327 O O . LEU A 1 289 ? -10.908 15.076 12.907 1.00 94.25 289 LEU A O 1
ATOM 2331 N N . TYR A 1 290 ? -9.604 13.912 14.305 1.00 97.44 290 TYR A N 1
ATOM 2332 C CA . TYR A 1 290 ? -10.710 13.462 15.153 1.00 97.44 290 TYR A CA 1
ATOM 2333 C C . TYR A 1 290 ? -11.490 14.633 15.763 1.00 97.44 290 TYR A C 1
ATOM 2335 O O . TYR A 1 290 ? -12.717 14.628 15.720 1.00 97.44 290 TYR A O 1
ATOM 2343 N N . GLU A 1 291 ? -10.809 15.686 16.218 1.00 97.50 291 GLU A N 1
ATOM 2344 C CA . GLU A 1 291 ? -11.461 16.920 16.685 1.00 97.50 291 GLU A CA 1
ATOM 2345 C C . GLU A 1 291 ? -12.292 17.586 15.578 1.00 97.50 291 GLU A C 1
ATOM 2347 O O . GLU A 1 291 ? -13.424 17.996 15.818 1.00 97.50 291 GLU A O 1
ATOM 2352 N N . SER A 1 292 ? -11.777 17.644 14.344 1.00 96.12 292 SER A N 1
ATOM 2353 C CA . SER A 1 292 ? -12.518 18.204 13.202 1.00 96.12 292 SER A CA 1
ATOM 2354 C C . SER A 1 292 ? -13.742 17.378 12.795 1.00 96.12 292 SER A C 1
ATOM 2356 O O . SER A 1 292 ? -14.675 17.922 12.213 1.00 96.12 292 SER A O 1
ATOM 2358 N N . LEU A 1 293 ? -13.747 16.082 13.122 1.00 95.38 293 LEU A N 1
ATOM 2359 C CA . LEU A 1 293 ? -14.895 15.192 12.945 1.00 95.38 293 LEU A CA 1
ATOM 2360 C C . LEU A 1 293 ? -15.868 15.252 14.133 1.00 95.38 293 LEU A C 1
ATOM 2362 O O . LEU A 1 293 ? -16.864 14.543 14.124 1.00 95.38 293 LEU A O 1
ATOM 2366 N N . GLY A 1 294 ? -15.598 16.085 15.144 1.00 96.50 294 GLY A N 1
ATOM 2367 C CA . GLY A 1 294 ? -16.471 16.310 16.297 1.00 96.50 294 GLY A CA 1
ATOM 2368 C C . GLY A 1 294 ? -16.231 15.385 17.491 1.00 96.50 294 GLY A C 1
ATOM 2369 O O . GLY A 1 294 ? -17.028 15.399 18.425 1.00 96.50 294 GLY A O 1
ATOM 2370 N N . PHE A 1 295 ? -15.152 14.593 17.500 1.00 97.75 295 PHE A N 1
ATOM 2371 C CA . PHE A 1 295 ? -14.782 13.839 18.698 1.00 97.75 295 PHE A CA 1
ATOM 2372 C C . PHE A 1 295 ? -14.338 14.779 19.822 1.00 97.75 295 PHE A C 1
ATOM 2374 O O . PHE A 1 295 ? -13.598 15.739 19.599 1.00 97.75 295 PHE A O 1
ATOM 2381 N N . GLN A 1 296 ? -14.706 14.432 21.051 1.00 96.88 296 GLN A N 1
ATOM 2382 C CA . GLN A 1 296 ? -14.305 15.131 22.268 1.00 96.88 296 GLN A CA 1
ATOM 2383 C C . GLN A 1 296 ? -13.395 14.247 23.119 1.00 96.88 296 GLN A C 1
ATOM 2385 O O . GLN A 1 296 ? -13.546 13.027 23.142 1.00 96.88 296 GLN A O 1
ATOM 2390 N N . ILE A 1 297 ? -12.441 14.854 23.827 1.00 97.25 297 ILE A N 1
ATOM 2391 C CA . ILE A 1 297 ? -11.570 14.128 24.759 1.00 97.25 297 ILE A CA 1
ATOM 2392 C C . ILE A 1 297 ? -12.399 13.729 25.986 1.00 97.25 297 ILE A C 1
ATOM 2394 O O . ILE A 1 297 ? -12.919 14.591 26.686 1.00 97.25 297 ILE A O 1
ATOM 2398 N N . GLN A 1 298 ? -12.487 12.427 26.255 1.00 96.06 298 GLN A N 1
ATOM 2399 C CA . GLN A 1 298 ? -13.124 11.875 27.452 1.00 96.06 298 GLN A CA 1
ATOM 2400 C C . GLN A 1 298 ? -12.122 11.749 28.605 1.00 96.06 298 GLN A C 1
ATOM 2402 O O . GLN A 1 298 ? -12.446 12.017 29.759 1.00 96.06 298 GLN A O 1
ATOM 2407 N N . SER A 1 299 ? -10.906 11.299 28.298 1.00 95.25 299 SER A N 1
ATOM 2408 C CA . SER A 1 299 ? -9.835 11.094 29.272 1.00 95.25 299 SER A CA 1
ATOM 2409 C C . SER A 1 299 ? -8.478 11.027 28.574 1.00 95.25 299 SER A C 1
ATOM 2411 O O . SER A 1 299 ? -8.378 11.062 27.346 1.00 95.25 299 SER A O 1
ATOM 2413 N N . GLU A 1 300 ? -7.407 10.934 29.352 1.00 96.12 300 GLU A N 1
ATOM 2414 C CA . GLU A 1 300 ? -6.061 10.735 28.831 1.00 96.12 300 GLU A CA 1
ATOM 2415 C C . GLU A 1 300 ? -5.265 9.761 29.698 1.00 96.12 300 GLU A C 1
ATOM 2417 O O . GLU A 1 300 ? -5.489 9.632 30.901 1.00 96.12 300 GLU A O 1
ATOM 2422 N N . THR A 1 301 ? -4.320 9.073 29.068 1.00 92.44 301 THR A N 1
ATOM 2423 C CA . THR A 1 301 ? -3.270 8.302 29.736 1.00 92.44 301 THR A CA 1
ATOM 2424 C C . THR A 1 301 ? -1.941 9.044 29.600 1.00 92.44 301 THR A C 1
ATOM 2426 O O . THR A 1 301 ? -1.886 10.165 29.091 1.00 92.44 301 THR A O 1
ATOM 2429 N N . GLU A 1 302 ? -0.837 8.433 30.027 1.00 92.75 302 GLU A N 1
ATOM 2430 C CA . GLU A 1 302 ? 0.501 8.976 29.767 1.00 92.75 302 GLU A CA 1
ATOM 2431 C C . GLU A 1 302 ? 0.761 9.154 28.259 1.00 92.75 302 GLU A C 1
ATOM 2433 O O . GLU A 1 302 ? 1.310 10.169 27.833 1.00 92.75 302 GLU A O 1
ATOM 2438 N N . THR A 1 303 ? 0.295 8.210 27.435 1.00 89.56 303 THR A N 1
ATOM 2439 C CA . THR A 1 303 ? 0.658 8.127 26.012 1.00 89.56 303 THR A CA 1
ATOM 2440 C C . THR A 1 303 ? -0.480 8.440 25.044 1.00 89.56 303 THR A C 1
ATOM 2442 O O . THR A 1 303 ? -0.195 8.756 23.887 1.00 89.56 303 THR A O 1
ATOM 2445 N N . HIS A 1 304 ? -1.745 8.411 25.480 1.00 93.94 304 HIS A N 1
ATOM 2446 C CA . HIS A 1 304 ? -2.911 8.584 24.606 1.00 93.94 304 HIS A CA 1
ATOM 2447 C C . HIS A 1 304 ? -3.912 9.625 25.114 1.00 93.94 304 HIS A C 1
ATOM 2449 O O . HIS A 1 304 ? -4.097 9.785 26.318 1.00 93.94 304 HIS A O 1
ATOM 2455 N N . PHE A 1 305 ? -4.623 10.261 24.184 1.00 96.56 305 PHE A N 1
ATOM 2456 C CA . PHE A 1 305 ? -5.951 10.819 24.437 1.00 96.56 305 PHE A CA 1
ATOM 2457 C C . PHE A 1 305 ? -7.005 9.765 24.094 1.00 96.56 305 PHE A C 1
ATOM 2459 O O . PHE A 1 305 ? -6.911 9.118 23.049 1.00 96.56 305 PHE A O 1
ATOM 2466 N N . VAL A 1 306 ? -8.008 9.608 24.955 1.00 97.12 306 VAL A N 1
ATOM 2467 C CA . VAL A 1 306 ? -9.210 8.810 24.693 1.00 97.12 306 VAL A CA 1
ATOM 2468 C C . VAL A 1 306 ? -10.310 9.768 24.269 1.00 97.12 306 VAL A C 1
ATOM 2470 O O . VAL A 1 306 ? -10.611 10.723 24.988 1.00 97.12 306 VAL A O 1
ATOM 2473 N N . MET A 1 307 ? -10.895 9.532 23.100 1.00 97.62 307 MET A N 1
ATOM 2474 C CA . MET A 1 307 ? -11.880 10.427 22.506 1.00 97.62 307 MET A CA 1
ATOM 2475 C C . MET A 1 307 ? -13.179 9.693 22.185 1.00 97.62 307 MET A C 1
ATOM 2477 O O . MET A 1 307 ? -13.151 8.522 21.806 1.00 97.62 307 MET A O 1
ATOM 2481 N N . ILE A 1 308 ? -14.306 10.389 22.320 1.00 97.50 308 ILE A N 1
ATOM 2482 C CA . ILE A 1 308 ? -15.647 9.862 22.048 1.00 97.50 308 ILE A CA 1
ATOM 2483 C C . ILE A 1 308 ? -16.430 10.780 21.108 1.00 97.50 308 ILE A C 1
ATOM 2485 O O . ILE A 1 308 ? -16.227 11.994 21.097 1.00 97.50 308 ILE A O 1
ATOM 2489 N N . TYR A 1 309 ? -17.328 10.186 20.332 1.00 96.25 309 TYR A N 1
ATOM 2490 C CA . TYR A 1 309 ? -18.339 10.857 19.530 1.00 96.25 309 TYR A CA 1
ATOM 2491 C C . TYR A 1 309 ? -19.701 10.232 19.838 1.00 96.25 309 TYR A C 1
ATOM 2493 O O . TYR A 1 309 ? -19.862 9.011 19.765 1.00 96.25 309 TYR A O 1
ATOM 2501 N N . GLY A 1 310 ? -20.691 11.076 20.127 1.00 83.19 310 GLY A N 1
ATOM 2502 C CA . GLY A 1 310 ? -21.994 10.647 20.630 1.00 83.19 310 GLY A CA 1
ATOM 2503 C C . GLY A 1 310 ? -21.946 10.380 22.137 1.00 83.19 310 GLY A C 1
ATOM 2504 O O . GLY A 1 310 ? -20.917 9.982 22.675 1.00 83.19 310 GLY A O 1
ATOM 2505 N N . GLY A 1 311 ? -23.055 10.632 22.835 1.00 68.75 311 GLY A N 1
ATOM 2506 C CA . GLY A 1 311 ? -23.160 10.334 24.268 1.00 68.75 311 GLY A CA 1
ATOM 2507 C C . GLY A 1 311 ? -22.877 11.480 25.246 1.00 68.75 311 GLY A C 1
ATOM 2508 O O . GLY A 1 311 ? -22.522 11.204 26.387 1.00 68.75 311 GLY A O 1
ATOM 2509 N N . ILE A 1 312 ? -23.111 12.741 24.868 1.00 53.25 312 ILE A N 1
ATOM 2510 C CA . ILE A 1 312 ? -23.502 13.771 25.845 1.00 53.25 312 ILE A CA 1
ATOM 2511 C C . ILE A 1 312 ? -24.874 14.286 25.427 1.00 53.25 312 ILE A C 1
ATOM 2513 O O . ILE A 1 312 ? -25.015 15.102 24.520 1.00 53.25 312 ILE A O 1
ATOM 2517 N N . ASN A 1 313 ? -25.903 13.763 26.089 1.00 42.56 313 ASN A N 1
ATOM 2518 C CA . ASN A 1 313 ? -27.109 14.544 26.278 1.00 42.56 313 ASN A CA 1
ATOM 2519 C C . ASN A 1 313 ? -26.707 15.759 27.127 1.00 42.56 313 ASN A C 1
ATOM 2521 O O . ASN A 1 313 ? -26.552 15.624 28.339 1.00 42.56 313 ASN A O 1
ATOM 2525 N N . ASP A 1 314 ? -26.610 16.939 26.514 1.00 42.81 314 ASP A N 1
ATOM 2526 C CA . ASP A 1 314 ? -26.733 18.236 27.201 1.00 42.81 314 ASP A CA 1
ATOM 2527 C C . ASP A 1 314 ? -28.192 18.449 27.660 1.00 42.81 314 ASP A C 1
ATOM 2529 O O . ASP A 1 314 ? -28.828 19.476 27.441 1.00 42.81 314 ASP A O 1
ATOM 2533 N N . SER A 1 315 ? -28.760 17.441 28.317 1.00 37.97 315 SER A N 1
ATOM 2534 C CA . SER A 1 315 ? -29.906 17.609 29.193 1.00 37.97 315 SER A CA 1
ATOM 2535 C C . SER A 1 315 ? -29.370 17.546 30.614 1.00 37.97 315 SER A C 1
ATOM 2537 O O . SER A 1 315 ? -29.408 16.480 31.222 1.00 37.97 315 SER A O 1
ATOM 2539 N N . LEU A 1 316 ? -28.788 18.662 31.072 1.00 39.50 316 LEU A N 1
ATOM 2540 C CA . LEU A 1 316 ? -28.804 19.186 32.448 1.00 39.50 316 LEU A CA 1
ATOM 2541 C C . LEU A 1 316 ? -27.870 20.410 32.562 1.00 39.50 316 LEU A C 1
ATOM 2543 O O . LEU A 1 316 ? -26.826 20.371 33.205 1.00 39.50 316 LEU A O 1
ATOM 2547 N N . THR A 1 317 ? -28.311 21.531 32.003 1.00 30.97 317 THR A N 1
ATOM 2548 C CA . THR A 1 317 ? -28.098 22.851 32.612 1.00 30.97 317 THR A CA 1
ATOM 2549 C C . THR A 1 317 ? -29.388 23.637 32.421 1.00 30.97 317 THR A C 1
ATOM 2551 O O . THR A 1 317 ? -29.630 24.248 31.383 1.00 30.97 317 THR A O 1
ATOM 2554 N N . VAL A 1 318 ? -30.263 23.490 33.419 1.00 35.62 318 VAL A N 1
ATOM 2555 C CA . VAL A 1 318 ? -31.319 24.459 33.744 1.00 35.62 318 VAL A CA 1
ATOM 2556 C C . VAL A 1 318 ? -30.653 25.724 34.271 1.00 35.62 318 VAL A C 1
ATOM 2558 O O . VAL A 1 318 ? -29.661 25.570 35.021 1.00 35.62 318 VAL A O 1
#

Sequence (318 aa):
MQIHIGKRYGNSEGFIGPEGEGKPLMKYKALSVVYPAGQKIASGQKTIEVRSWMPPKYFSGDLLIVENHRFLRMPGETDTHGHAVALVRIRKVREYTEEDVNPATASRWDSGYYSWELEDVRPIRSDIPVLAARDIYEADLGEFIFIEKEKVMRSLSPEGRKGDSSKVYALDKVCVDDYEFLKTVHHVTLKPHVEKIWGWDELVQDSYFKNGFHPDHIQIIFYEGIPIGYLELTQEESIVTIANILILPRFQGFGIGSKIINDLIERNIASGLITKLGVFKINTRAKKLYESLGFQIQSETETHFVMIYGGINDSLTV

Radius of gyration: 25.67 Å; chains: 1; bounding box: 61×59×70 Å